Protein AF-A0A3D3K1L3-F1 (afdb_monomer_lite)

Foldseek 3Di:
DDDDPDDPPPPPPPDPDDCPVVVVVVVVVVVVVPVVLVPDPDPVVNVVVVVVVVVVVVVVVVVVVPPPDDDPPDDDPLQDDQFDPLLLVLLQVQLLLLLLLLLLLVVLCVVPVPVLSVVVSVVSVVLNVLSVVVCVSNVPDHDDDPRLDDPDPVSSVLSVVLSVQSVPDVLSSLLSQLQSLLVLLLSLVVSLVRGDNVSSNLSSQLVNLSSLLSNLVSQVVNVVVVDDHDHDRDDPVVSVVSNVDDRDDGPDDD

Secondary structure (DSSP, 8-state):
-------TTSSSSS--SSSHHHHHHHHHHHHHHHHHHHT---HHHHHHHHHHHHHHHHHHHHHHSSS--S--------S--PPPHHHHHHHHHHHHHHHHHHHHHHHHHHHH--HHHHHHHHHHHHHHHHHHHHHHHTT-----PSTT--SSHHHHHHHHHHHHHHTT-HHHHHHHHHHHHHHHHHHHHHHHTT---HHHHHHHHHHHHHHHHHHHHHHHHHGGGT-----SSS-HHHHHHHHTSPPP-TT---

Structure (mmCIF, N/CA/C/O backbone):
data_AF-A0A3D3K1L3-F1
#
_entry.id   AF-A0A3D3K1L3-F1
#
loop_
_atom_site.group_PDB
_atom_site.id
_atom_site.type_symbol
_atom_site.label_atom_id
_atom_site.label_alt_id
_atom_site.label_comp_id
_atom_site.label_asym_id
_atom_site.label_entity_id
_atom_site.label_seq_id
_atom_site.pdbx_PDB_ins_code
_atom_site.Cartn_x
_atom_site.Cartn_y
_atom_site.Cartn_z
_atom_site.occupancy
_atom_site.B_iso_or_equiv
_atom_site.auth_seq_id
_atom_site.auth_comp_id
_atom_site.auth_asym_id
_atom_site.auth_atom_id
_atom_site.pdbx_PDB_model_num
ATOM 1 N N . MET A 1 1 ? 49.793 14.546 -58.940 1.00 40.19 1 MET A N 1
ATOM 2 C CA . MET A 1 1 ? 49.867 14.873 -57.498 1.00 40.19 1 MET A CA 1
ATOM 3 C C . MET A 1 1 ? 48.695 15.776 -57.165 1.00 40.19 1 MET A C 1
ATOM 5 O O . MET A 1 1 ? 48.573 16.836 -57.756 1.00 40.19 1 MET A O 1
ATOM 9 N N . ILE A 1 2 ? 47.790 15.282 -56.325 1.00 38.28 2 ILE A N 1
ATOM 10 C CA . ILE A 1 2 ? 46.498 15.884 -55.966 1.00 38.28 2 ILE A CA 1
ATOM 11 C C . ILE A 1 2 ? 46.671 16.698 -54.675 1.00 38.28 2 ILE A C 1
ATOM 13 O O . ILE A 1 2 ? 47.354 16.205 -53.776 1.00 38.28 2 ILE A O 1
ATOM 17 N N . LYS A 1 3 ? 46.017 17.869 -54.576 1.00 38.56 3 LYS A N 1
ATOM 18 C CA . LYS A 1 3 ? 45.136 18.337 -53.468 1.00 38.56 3 LYS A CA 1
ATOM 19 C C . LYS A 1 3 ? 44.945 19.861 -53.585 1.00 38.56 3 LYS A C 1
ATOM 21 O O . LYS A 1 3 ? 45.898 20.606 -53.421 1.00 38.56 3 LYS A O 1
ATOM 26 N N . ASN A 1 4 ? 43.812 20.321 -54.118 1.00 35.28 4 ASN A N 1
ATOM 27 C CA . ASN A 1 4 ? 42.550 20.626 -53.415 1.00 35.28 4 ASN A CA 1
ATOM 28 C C . ASN A 1 4 ? 42.671 21.770 -52.395 1.00 35.28 4 ASN A C 1
ATOM 30 O O . ASN A 1 4 ? 42.695 21.534 -51.190 1.00 35.28 4 ASN A O 1
ATOM 34 N N . GLU A 1 5 ? 42.639 23.005 -52.895 1.00 44.03 5 GLU A N 1
ATOM 35 C CA . GLU A 1 5 ? 41.981 24.109 -52.196 1.00 44.03 5 GLU A CA 1
ATOM 36 C C . GLU A 1 5 ? 40.511 24.123 -52.627 1.00 44.03 5 GLU A C 1
ATOM 38 O O . GLU A 1 5 ? 40.158 24.639 -53.684 1.00 44.03 5 GLU A O 1
ATOM 43 N N . LEU A 1 6 ? 39.648 23.500 -51.825 1.00 36.44 6 LEU A N 1
ATOM 44 C CA . LEU A 1 6 ? 38.202 23.667 -51.930 1.00 36.44 6 LEU A CA 1
ATOM 45 C C . LEU A 1 6 ? 37.639 23.962 -50.535 1.00 36.44 6 LEU A C 1
ATOM 47 O O . LEU A 1 6 ? 37.682 23.122 -49.640 1.00 36.44 6 LEU A O 1
ATOM 51 N N . SER A 1 7 ? 37.158 25.197 -50.389 1.00 37.53 7 SER A N 1
ATOM 52 C CA . SER A 1 7 ? 36.133 25.694 -49.463 1.00 37.53 7 SER A CA 1
ATOM 53 C C . SER A 1 7 ? 36.055 25.077 -48.055 1.00 37.53 7 SER A C 1
ATOM 55 O O . SER A 1 7 ? 35.359 24.090 -47.820 1.00 37.53 7 SER A O 1
ATOM 57 N N . LEU A 1 8 ? 36.604 25.790 -47.069 1.00 35.91 8 LEU A N 1
ATOM 58 C CA . LEU A 1 8 ? 36.320 25.587 -45.639 1.00 35.91 8 LEU A CA 1
ATOM 59 C C . LEU A 1 8 ? 34.916 26.082 -45.205 1.00 35.91 8 LEU A C 1
ATOM 61 O O . LEU A 1 8 ? 34.652 26.219 -44.013 1.00 35.91 8 LEU A O 1
ATOM 65 N N . SER A 1 9 ? 34.008 26.372 -46.144 1.00 39.38 9 SER A N 1
ATOM 66 C CA . SER A 1 9 ? 32.679 26.943 -45.875 1.00 39.38 9 SER A CA 1
ATOM 67 C C . SER A 1 9 ? 31.527 25.929 -45.860 1.00 39.38 9 SER A C 1
ATOM 69 O O . SER A 1 9 ? 30.384 26.334 -45.680 1.00 39.38 9 SER A O 1
ATOM 71 N N . LEU A 1 10 ? 31.789 24.623 -45.995 1.00 38.56 10 LEU A N 1
ATOM 72 C CA . LEU A 1 10 ? 30.736 23.590 -46.011 1.00 38.56 10 LEU A CA 1
ATOM 73 C C . LEU A 1 10 ? 30.724 22.644 -44.799 1.00 38.56 10 LEU A C 1
ATOM 75 O O . LEU A 1 10 ? 29.930 21.711 -44.777 1.00 38.56 10 LEU A O 1
ATOM 79 N N . PHE A 1 11 ? 31.532 22.892 -43.762 1.00 36.53 11 PHE A N 1
ATOM 80 C CA . PHE A 1 11 ? 31.548 22.037 -42.561 1.00 36.53 11 PHE A CA 1
ATOM 81 C C . PHE A 1 11 ? 30.890 22.644 -41.310 1.00 36.53 11 PHE A C 1
ATOM 83 O O . PHE A 1 11 ? 30.848 22.001 -40.267 1.00 36.53 11 PHE A O 1
ATOM 90 N N . PHE A 1 12 ? 30.326 23.852 -41.401 1.00 37.50 12 PHE A N 1
ATOM 91 C CA . PHE A 1 12 ? 29.698 24.538 -40.259 1.00 37.50 12 PHE A CA 1
ATOM 92 C C . PHE A 1 12 ? 28.243 24.953 -40.525 1.00 37.50 12 PHE A C 1
ATOM 94 O O . PHE A 1 12 ? 27.799 26.011 -40.091 1.00 37.50 12 PHE A O 1
ATOM 101 N N . GLY A 1 13 ? 27.493 24.114 -41.244 1.00 38.69 13 GLY A N 1
ATOM 102 C CA . GLY A 1 13 ? 26.082 24.359 -41.562 1.00 38.69 13 GLY A CA 1
ATOM 103 C C . GLY A 1 13 ? 25.058 23.802 -40.564 1.00 38.69 13 GLY A C 1
ATOM 104 O O . GLY A 1 13 ? 23.881 24.110 -40.696 1.00 38.69 13 GLY A O 1
ATOM 105 N N . THR A 1 14 ? 25.456 22.996 -39.574 1.00 39.88 14 THR A N 1
ATOM 106 C CA . THR A 1 14 ? 24.487 22.211 -38.772 1.00 39.88 14 THR A CA 1
ATOM 107 C C . THR A 1 14 ? 24.836 22.085 -37.288 1.00 39.88 14 THR A C 1
ATOM 109 O O . THR A 1 14 ? 24.531 21.084 -36.653 1.00 39.88 14 THR A O 1
ATOM 112 N N . ILE A 1 15 ? 25.444 23.116 -36.696 1.00 38.59 15 ILE A N 1
ATOM 113 C CA . ILE A 1 15 ? 25.491 23.278 -35.231 1.00 38.59 15 ILE A CA 1
ATOM 114 C C . ILE A 1 15 ? 25.262 24.759 -34.907 1.00 38.59 15 ILE A C 1
ATOM 116 O O . ILE A 1 15 ? 26.147 25.470 -34.442 1.00 38.59 15 ILE A O 1
ATOM 120 N N . TYR A 1 16 ? 24.073 25.258 -35.235 1.00 45.78 16 TYR A N 1
ATOM 121 C CA . TYR A 1 16 ? 23.651 26.624 -34.921 1.00 45.78 16 TYR A CA 1
ATOM 122 C C . TYR A 1 16 ? 22.262 26.579 -34.283 1.00 45.78 16 TYR A C 1
ATOM 124 O O . TYR A 1 16 ? 21.263 26.921 -34.902 1.00 45.78 16 TYR A O 1
ATOM 132 N N . SER A 1 17 ? 22.195 26.122 -33.033 1.00 47.47 17 SER A N 1
ATOM 133 C CA . SER A 1 17 ? 21.063 26.463 -32.158 1.00 47.47 17 SER A CA 1
ATOM 134 C C . SER A 1 17 ? 21.401 26.418 -30.668 1.00 47.47 17 SER A C 1
ATOM 136 O O . SER A 1 17 ? 20.874 27.240 -29.932 1.00 47.47 17 SER A O 1
ATOM 138 N N . ASP A 1 18 ? 22.349 25.584 -30.218 1.00 46.91 18 ASP A N 1
ATOM 139 C CA . ASP A 1 18 ? 22.456 25.315 -28.766 1.00 46.91 18 ASP A CA 1
ATOM 140 C C . ASP A 1 18 ? 23.701 25.897 -28.064 1.00 46.91 18 ASP A C 1
ATOM 142 O O . ASP A 1 18 ? 23.795 25.855 -26.840 1.00 46.91 18 ASP A O 1
ATOM 146 N N . TYR A 1 19 ? 24.654 26.496 -28.794 1.00 49.50 19 TYR A N 1
ATOM 147 C CA . TYR A 1 19 ? 25.948 26.925 -28.216 1.00 49.50 19 TYR A CA 1
ATOM 148 C C . TYR A 1 19 ? 26.342 28.390 -28.480 1.00 49.50 19 TYR A C 1
ATOM 150 O O .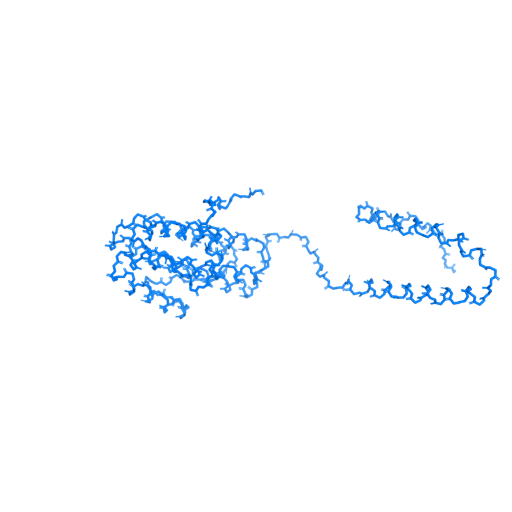 TYR A 1 19 ? 27.447 28.811 -28.123 1.00 49.50 19 TYR A O 1
ATOM 158 N N . GLY A 1 20 ? 25.447 29.204 -29.054 1.00 49.81 20 GLY A N 1
ATOM 159 C CA . GLY A 1 20 ? 25.743 30.596 -29.432 1.00 49.81 20 GLY A CA 1
ATOM 160 C C . GLY A 1 20 ? 26.196 31.492 -28.267 1.00 49.81 20 GLY A C 1
ATOM 161 O O . GLY A 1 20 ? 27.074 32.340 -28.436 1.00 49.81 20 GLY A O 1
ATOM 162 N N . GLY A 1 21 ? 25.671 31.264 -27.057 1.00 53.19 21 GLY A N 1
ATOM 163 C CA . GLY A 1 21 ? 26.038 32.037 -25.862 1.00 53.19 21 GLY A CA 1
ATOM 164 C C . GLY A 1 21 ? 27.454 31.755 -25.344 1.00 53.19 21 GLY A C 1
ATOM 165 O O . GLY A 1 21 ? 28.158 32.6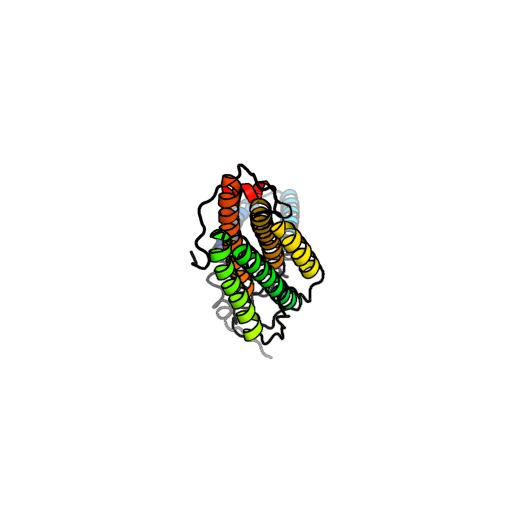76 -24.928 1.00 53.19 21 GLY A O 1
ATOM 166 N N . PHE A 1 22 ? 27.908 30.500 -25.423 1.00 52.84 22 PHE A N 1
ATOM 167 C CA . PHE A 1 22 ? 29.216 30.086 -24.905 1.00 52.84 22 PHE A CA 1
ATOM 168 C C . PHE A 1 22 ? 30.367 30.591 -25.790 1.00 52.84 22 PHE A C 1
ATOM 170 O O . PHE A 1 22 ? 31.364 31.113 -25.287 1.00 52.84 22 PHE A O 1
ATOM 177 N N . TYR A 1 23 ? 30.196 30.535 -27.116 1.00 53.94 23 TYR A N 1
ATOM 178 C CA . TYR A 1 23 ? 31.166 31.090 -28.066 1.00 53.94 23 TYR A CA 1
ATOM 179 C C . TYR A 1 23 ? 31.253 32.615 -27.988 1.00 53.94 23 TYR A C 1
ATOM 181 O O . TYR A 1 23 ? 32.355 33.167 -28.019 1.00 53.94 23 TYR A O 1
ATOM 189 N N . SER A 1 24 ? 30.110 33.291 -27.824 1.00 54.81 24 SER A N 1
ATOM 190 C CA . SER A 1 24 ? 30.077 34.741 -27.626 1.00 54.81 24 SER A CA 1
ATOM 191 C C . SER A 1 24 ? 30.873 35.136 -26.378 1.00 54.81 24 SER A C 1
ATOM 193 O O . SER A 1 24 ? 31.777 35.960 -26.479 1.00 54.81 24 SER A O 1
ATOM 195 N N . PHE A 1 25 ? 30.659 34.455 -25.244 1.00 61.03 25 PHE A N 1
ATOM 196 C CA . PHE A 1 25 ? 31.365 34.704 -23.980 1.00 61.03 25 PHE A CA 1
ATOM 197 C C . PHE A 1 25 ? 32.892 34.522 -24.067 1.00 61.03 25 PHE A C 1
ATOM 199 O O . PHE A 1 25 ? 33.652 35.344 -23.543 1.00 61.03 25 PHE A O 1
ATOM 206 N N . ILE A 1 26 ? 33.362 33.469 -24.745 1.00 59.94 26 ILE A N 1
ATOM 207 C CA . ILE A 1 26 ? 34.800 33.220 -24.935 1.00 59.94 26 ILE A CA 1
ATOM 208 C C . ILE A 1 26 ? 35.432 34.315 -25.809 1.00 59.94 26 ILE A C 1
ATOM 210 O O . ILE A 1 26 ? 36.505 34.830 -25.479 1.00 59.94 26 ILE A O 1
ATOM 214 N N . LEU A 1 27 ? 34.755 34.728 -26.885 1.00 58.62 27 LEU A N 1
ATOM 215 C CA . LEU A 1 27 ? 35.247 35.767 -27.792 1.00 58.62 27 LEU A CA 1
ATOM 216 C C . LEU A 1 27 ? 35.307 37.150 -27.126 1.00 58.62 27 LEU A C 1
ATOM 218 O O . LEU A 1 27 ? 36.271 37.888 -27.360 1.00 58.62 27 LEU A O 1
ATOM 222 N N . THR A 1 28 ? 34.352 37.506 -26.258 1.00 60.34 28 THR A N 1
ATOM 223 C CA . THR A 1 28 ? 34.417 38.769 -25.497 1.00 60.34 28 THR A CA 1
ATOM 224 C C . THR A 1 28 ? 35.581 38.773 -24.513 1.00 60.34 28 THR A C 1
ATOM 226 O O . THR A 1 28 ? 36.284 39.779 -24.411 1.00 60.34 28 THR A O 1
ATOM 229 N N . LYS A 1 29 ? 35.851 37.651 -23.828 1.00 61.56 29 LYS A N 1
ATOM 230 C CA . LYS A 1 29 ? 36.992 37.565 -22.901 1.00 61.56 29 LYS A CA 1
ATOM 231 C C . LYS A 1 29 ? 38.342 37.613 -23.619 1.00 61.56 29 LYS A C 1
ATOM 233 O O . LYS A 1 29 ? 39.248 38.298 -23.149 1.00 61.56 29 LYS A O 1
ATOM 238 N N . LEU A 1 30 ? 38.473 36.979 -24.786 1.00 56.91 30 LEU A N 1
ATOM 239 C CA . LEU A 1 30 ? 39.695 37.049 -25.602 1.00 56.91 30 LEU A CA 1
ATOM 240 C C . LEU A 1 30 ? 39.997 38.474 -26.096 1.00 56.91 30 LEU A C 1
ATOM 242 O O . LEU A 1 30 ? 41.157 38.887 -26.076 1.00 56.91 30 LEU A O 1
ATOM 246 N N . LYS A 1 31 ? 38.974 39.263 -26.458 1.00 65.12 31 LYS A N 1
ATOM 247 C CA . LYS A 1 31 ? 39.153 40.673 -26.858 1.00 65.12 31 LYS A CA 1
ATOM 248 C C . LYS A 1 31 ? 39.710 41.563 -25.737 1.00 65.12 31 LYS A C 1
ATOM 250 O O . LYS A 1 31 ? 40.413 42.523 -26.039 1.00 65.12 31 LYS A O 1
ATOM 255 N N . ILE A 1 32 ? 39.450 41.236 -24.468 1.00 62.94 32 ILE A N 1
ATOM 256 C CA . ILE A 1 32 ? 39.940 41.996 -23.302 1.00 62.94 32 ILE A CA 1
ATOM 257 C C . ILE A 1 32 ? 41.399 41.644 -22.961 1.00 62.94 32 ILE A C 1
ATOM 259 O O . ILE A 1 32 ? 42.147 42.501 -22.495 1.00 62.94 32 ILE A O 1
ATOM 263 N N . LEU A 1 33 ? 41.838 40.406 -23.214 1.00 58.00 33 LEU A N 1
ATOM 264 C CA . LEU A 1 33 ? 43.193 39.957 -22.865 1.00 58.00 33 LEU A CA 1
ATOM 265 C C . LEU A 1 33 ? 44.283 40.433 -23.839 1.00 58.00 33 LEU A C 1
ATOM 267 O O . LEU A 1 33 ? 45.412 40.687 -23.420 1.00 58.00 33 LEU A O 1
ATOM 271 N N . ILE A 1 34 ? 43.967 40.580 -25.128 1.00 61.19 34 ILE A N 1
ATOM 272 C CA . ILE A 1 34 ? 44.952 40.930 -26.170 1.00 61.19 34 ILE A CA 1
ATOM 273 C C . ILE A 1 34 ? 45.653 42.291 -25.924 1.00 61.19 34 ILE A C 1
ATOM 275 O O . ILE A 1 34 ? 46.877 42.351 -26.071 1.00 61.19 34 ILE A O 1
ATOM 279 N N . PRO A 1 35 ? 44.959 43.376 -25.519 1.00 59.78 35 PRO A N 1
ATOM 280 C CA . PRO A 1 35 ? 45.607 44.649 -25.189 1.00 59.78 35 PRO A CA 1
ATOM 281 C C . PRO A 1 35 ? 46.502 44.567 -23.943 1.00 59.78 35 PRO A C 1
ATOM 283 O O . PRO A 1 35 ? 47.570 45.174 -23.916 1.00 59.78 35 PRO A O 1
ATOM 286 N N . ILE A 1 36 ? 46.096 43.788 -22.933 1.00 61.75 36 ILE A N 1
ATOM 287 C CA . ILE A 1 36 ? 46.837 43.616 -21.673 1.00 61.75 36 ILE A CA 1
ATOM 288 C C . ILE A 1 36 ? 48.176 42.918 -21.938 1.00 61.75 36 ILE A C 1
ATOM 290 O O . ILE A 1 36 ? 49.204 43.330 -21.410 1.00 61.75 36 ILE A O 1
ATOM 294 N N . ILE A 1 37 ? 48.185 41.913 -22.818 1.00 59.19 37 ILE A N 1
ATOM 295 C CA . ILE A 1 37 ? 49.401 41.187 -23.210 1.00 59.19 37 ILE A CA 1
ATOM 296 C C . ILE A 1 37 ? 50.349 42.081 -24.023 1.00 59.19 37 ILE A C 1
ATOM 298 O O . ILE A 1 37 ? 51.561 42.025 -23.828 1.00 59.19 37 ILE A O 1
ATOM 302 N N . LYS A 1 38 ? 49.812 42.950 -24.893 1.00 58.94 38 LYS A N 1
ATOM 303 C CA . LYS A 1 38 ? 50.613 43.889 -25.697 1.00 58.94 38 LYS A CA 1
ATOM 304 C C . LYS A 1 38 ? 51.325 44.966 -24.869 1.00 58.94 38 LYS A C 1
ATOM 306 O O . LYS A 1 38 ? 52.317 45.505 -25.347 1.00 58.94 38 LYS A O 1
ATOM 311 N N . ASN A 1 39 ? 50.855 45.265 -23.656 1.00 58.22 39 ASN A N 1
ATOM 312 C CA . ASN A 1 39 ? 51.410 46.326 -22.806 1.00 58.22 39 ASN A CA 1
ATOM 313 C C . ASN A 1 39 ? 52.441 45.825 -21.771 1.00 58.22 39 ASN A C 1
ATOM 315 O O . ASN A 1 39 ? 52.926 46.586 -20.935 1.00 58.22 39 ASN A O 1
ATOM 319 N N . LEU A 1 40 ? 52.797 44.536 -21.809 1.00 59.25 40 LEU A N 1
ATOM 320 C CA . LEU A 1 40 ? 53.791 43.940 -20.917 1.00 59.25 40 LEU A CA 1
ATOM 321 C C . LEU A 1 40 ? 55.190 44.016 -21.545 1.00 59.25 40 LEU A C 1
ATOM 323 O O . LEU A 1 40 ? 55.587 43.158 -22.325 1.00 59.25 40 LEU A O 1
ATOM 327 N N . SER A 1 41 ? 55.967 45.034 -21.168 1.00 58.75 41 SER A N 1
ATOM 328 C CA . SER A 1 41 ? 57.352 45.237 -21.645 1.00 58.75 41 SER A CA 1
ATOM 329 C C . SER A 1 41 ? 58.377 44.273 -21.005 1.00 58.75 41 SER A C 1
ATOM 331 O O . SER A 1 41 ? 59.462 44.030 -21.537 1.00 58.75 41 SER A O 1
ATOM 333 N N . ASN A 1 42 ? 58.043 43.654 -19.866 1.00 67.31 42 ASN A N 1
ATOM 334 C CA . ASN A 1 42 ? 58.966 42.787 -19.133 1.00 67.31 42 ASN A CA 1
ATOM 335 C C . ASN A 1 42 ? 58.872 41.318 -19.596 1.00 67.31 42 ASN A C 1
ATOM 337 O O . ASN A 1 42 ? 57.928 40.601 -19.255 1.00 67.31 42 ASN A O 1
ATOM 341 N N . LYS A 1 43 ? 59.900 40.847 -20.319 1.00 59.66 43 LYS A N 1
ATOM 342 C CA . LYS A 1 43 ? 59.997 39.477 -20.866 1.00 59.66 43 LYS A CA 1
ATOM 343 C C . LYS A 1 43 ? 59.850 38.368 -19.810 1.00 59.66 43 LYS A C 1
ATOM 345 O O . LYS A 1 43 ? 59.306 37.311 -20.130 1.00 59.66 43 LYS A O 1
ATOM 350 N N . ASN A 1 44 ? 60.271 38.599 -18.563 1.00 62.47 44 ASN A N 1
ATOM 351 C CA . ASN A 1 44 ? 60.146 37.612 -17.482 1.00 62.47 44 ASN A CA 1
ATOM 352 C C . ASN A 1 44 ? 58.726 37.575 -16.899 1.00 62.47 44 ASN A C 1
ATOM 354 O O . ASN A 1 44 ? 58.201 36.498 -16.618 1.00 62.47 44 ASN A O 1
ATOM 358 N N . ALA A 1 45 ? 58.067 38.734 -16.796 1.00 60.81 45 ALA A N 1
ATOM 359 C CA . ALA A 1 45 ? 56.657 38.808 -16.417 1.00 60.81 45 ALA A CA 1
ATOM 360 C C . ALA A 1 45 ? 55.761 38.173 -17.493 1.00 60.81 45 ALA A C 1
ATOM 362 O O . ALA A 1 45 ? 54.829 37.446 -17.164 1.00 60.81 45 ALA A O 1
ATOM 363 N N . MET A 1 46 ? 56.096 38.370 -18.773 1.00 62.44 46 MET A N 1
ATOM 364 C CA . MET A 1 46 ? 55.394 37.760 -19.902 1.00 62.44 46 MET A CA 1
ATOM 365 C C . MET A 1 46 ? 55.574 36.236 -19.935 1.00 62.44 46 MET A C 1
ATOM 367 O O . MET A 1 46 ? 54.592 35.525 -20.119 1.00 62.44 46 MET A O 1
ATOM 371 N N . LYS A 1 47 ? 56.783 35.709 -19.678 1.00 60.75 47 LYS A N 1
ATOM 372 C CA . LYS A 1 47 ? 57.003 34.256 -19.537 1.00 60.75 47 LYS A CA 1
ATOM 373 C C . LYS A 1 47 ? 56.209 33.657 -18.374 1.00 60.75 47 LYS A C 1
ATOM 375 O O . LYS A 1 47 ? 55.528 32.659 -18.577 1.00 60.75 47 LYS A O 1
ATOM 380 N N . ASN A 1 48 ? 56.222 34.288 -17.197 1.00 64.06 48 ASN A N 1
ATOM 381 C CA . ASN A 1 48 ? 55.444 33.821 -16.043 1.00 64.06 48 ASN A CA 1
ATOM 382 C C . ASN A 1 48 ? 53.928 33.912 -16.276 1.00 64.06 48 ASN A C 1
ATOM 384 O O . ASN A 1 48 ? 53.188 33.040 -15.824 1.00 64.06 48 ASN A O 1
ATOM 388 N N . LEU A 1 49 ? 53.452 34.933 -16.994 1.00 63.09 49 LEU A N 1
ATOM 389 C CA . LEU A 1 49 ? 52.041 35.067 -17.356 1.00 63.09 49 LEU A CA 1
ATOM 390 C C . LEU A 1 49 ? 51.628 34.015 -18.392 1.00 63.09 49 LEU A C 1
ATOM 392 O O . LEU A 1 49 ? 50.612 33.356 -18.206 1.00 63.09 49 LEU A O 1
ATOM 396 N N . LEU A 1 50 ? 52.439 33.792 -19.430 1.00 61.59 50 LEU A N 1
ATOM 397 C CA . LEU A 1 50 ? 52.214 32.748 -20.434 1.00 61.59 50 LEU A CA 1
ATOM 398 C C . LEU A 1 50 ? 52.259 31.342 -19.815 1.00 61.59 50 LEU A C 1
ATOM 400 O O . LEU A 1 50 ? 51.454 30.488 -20.181 1.00 61.59 50 LEU A O 1
ATOM 404 N N . GLN A 1 51 ? 53.134 31.107 -18.834 1.00 62.62 51 GLN A N 1
ATOM 405 C CA . GLN A 1 51 ? 53.207 29.844 -18.094 1.00 62.62 51 GLN A CA 1
ATOM 406 C C . GLN A 1 51 ? 51.987 29.641 -17.177 1.00 62.62 51 GLN A C 1
ATOM 408 O O . GLN A 1 51 ? 51.416 28.558 -17.131 1.00 62.62 51 GLN A O 1
ATOM 413 N N . LYS A 1 52 ? 51.510 30.693 -16.499 1.00 62.81 52 LYS A N 1
ATOM 414 C CA . LYS A 1 52 ? 50.275 30.625 -15.695 1.00 62.81 52 LYS A CA 1
ATOM 415 C C . LYS A 1 52 ? 49.020 30.467 -16.562 1.00 62.81 52 LYS A C 1
ATOM 417 O O . LYS A 1 52 ? 48.121 29.716 -16.195 1.00 62.81 52 LYS A O 1
ATOM 422 N N . MET A 1 53 ? 48.967 31.120 -17.724 1.00 61.53 53 MET A N 1
ATOM 423 C CA . MET A 1 53 ? 47.864 30.985 -18.681 1.00 61.53 53 MET A CA 1
ATOM 424 C C . MET A 1 53 ? 47.837 29.608 -19.349 1.00 61.53 53 MET A C 1
ATOM 426 O O . MET A 1 53 ? 46.758 29.055 -19.520 1.00 61.53 53 MET A O 1
ATOM 430 N N . SER A 1 54 ? 48.991 29.020 -19.675 1.00 58.97 54 SER A N 1
ATOM 431 C CA . SER A 1 54 ? 49.056 27.653 -20.218 1.00 58.97 54 SER A CA 1
ATOM 432 C C . SER A 1 54 ? 48.605 26.601 -19.201 1.00 58.97 54 SER A C 1
ATOM 434 O O . SER A 1 54 ? 47.891 25.676 -19.579 1.00 58.97 54 SER A O 1
ATOM 436 N N . VAL A 1 55 ? 48.897 26.785 -17.908 1.00 59.03 55 VAL A N 1
ATOM 437 C CA . VAL A 1 55 ? 48.357 25.934 -16.828 1.00 59.03 55 VAL A CA 1
ATOM 438 C C . VAL A 1 55 ? 46.837 26.102 -16.671 1.00 59.03 55 VAL A C 1
ATOM 440 O O . VAL A 1 55 ? 46.122 25.111 -16.562 1.00 59.03 55 VAL A O 1
ATOM 443 N N . LEU A 1 56 ? 46.311 27.330 -16.730 1.00 56.69 56 LEU A N 1
ATOM 444 C CA . LEU A 1 56 ? 44.863 27.600 -16.667 1.00 56.69 56 LEU A CA 1
ATOM 445 C C . LEU A 1 56 ? 44.093 27.048 -17.877 1.00 56.69 56 LEU A C 1
ATOM 447 O O . LEU A 1 56 ? 42.988 26.531 -17.714 1.00 56.69 56 LEU A O 1
ATOM 451 N N . VAL A 1 57 ? 44.679 27.117 -19.076 1.00 60.16 57 VAL A N 1
ATOM 452 C CA . VAL A 1 57 ? 44.125 26.520 -20.302 1.00 60.16 57 VAL A CA 1
ATOM 453 C C . VAL A 1 57 ? 44.147 24.990 -20.218 1.00 60.16 57 VAL A C 1
ATOM 455 O O . VAL A 1 57 ? 43.162 24.351 -20.563 1.00 60.16 57 VAL A O 1
ATOM 458 N N . LEU A 1 58 ? 45.204 24.386 -19.667 1.00 56.69 58 LEU A N 1
ATOM 459 C CA . LEU A 1 58 ? 45.259 22.937 -19.440 1.00 56.69 58 LEU A CA 1
ATOM 460 C C . LEU A 1 58 ? 44.233 22.457 -18.399 1.00 56.69 58 LEU A C 1
ATOM 462 O O . LEU A 1 58 ? 43.596 21.433 -18.621 1.00 56.69 58 LEU A O 1
ATOM 466 N N . ILE A 1 59 ? 44.000 23.206 -17.314 1.00 57.88 59 ILE A N 1
ATOM 467 C CA . ILE A 1 59 ? 42.980 22.875 -16.296 1.00 57.88 59 ILE A CA 1
ATOM 468 C C . ILE A 1 59 ? 41.556 23.021 -16.857 1.00 57.88 59 ILE A C 1
ATOM 470 O O . ILE A 1 59 ? 40.693 22.196 -16.557 1.00 57.88 59 ILE A O 1
ATOM 474 N N . SER A 1 60 ? 41.308 24.024 -17.706 1.00 56.62 60 SER A N 1
ATOM 475 C CA . SER A 1 60 ? 40.012 24.197 -18.385 1.00 56.62 60 SER A CA 1
ATOM 476 C C . SER A 1 60 ? 39.773 23.151 -19.482 1.00 56.62 60 SER A C 1
ATOM 478 O O . SER A 1 60 ? 38.655 22.672 -19.629 1.00 56.62 60 SER A O 1
ATOM 480 N N . ILE A 1 61 ? 40.817 22.694 -20.180 1.00 56.41 61 ILE A N 1
ATOM 481 C CA . ILE A 1 61 ? 40.735 21.555 -21.111 1.00 56.41 61 ILE A CA 1
ATOM 482 C C . ILE A 1 61 ? 40.538 20.226 -20.353 1.00 56.41 61 ILE A C 1
ATOM 484 O O . ILE A 1 61 ? 39.774 19.376 -20.804 1.00 56.41 61 ILE A O 1
ATOM 488 N N . PHE A 1 62 ? 41.135 20.056 -19.167 1.00 50.88 62 PHE A N 1
ATOM 489 C CA . PHE A 1 62 ? 40.944 18.867 -18.321 1.00 50.88 62 PHE A CA 1
ATOM 490 C C . PHE A 1 62 ? 39.544 18.801 -17.678 1.00 50.88 62 PHE A C 1
ATOM 492 O O . PHE A 1 62 ? 38.994 17.717 -17.478 1.00 50.88 62 PHE A O 1
ATOM 499 N N . SER A 1 63 ? 38.916 19.953 -17.420 1.00 48.66 63 SER A N 1
ATOM 500 C CA . SER A 1 63 ? 37.505 20.030 -17.000 1.00 48.66 63 SER A CA 1
ATOM 501 C C . SER A 1 63 ? 36.511 19.893 -18.164 1.00 48.66 63 SER A C 1
ATOM 503 O O . SER A 1 63 ? 35.353 19.563 -17.927 1.00 48.66 63 SER A O 1
ATOM 505 N N . LEU A 1 64 ? 36.968 20.021 -19.416 1.00 51.47 64 LEU A N 1
ATOM 506 C CA . LEU A 1 64 ? 36.200 19.673 -20.621 1.00 51.47 64 LEU A CA 1
ATOM 507 C C . LEU A 1 64 ? 36.338 18.192 -21.030 1.00 51.47 64 LEU A C 1
ATOM 509 O O . LEU A 1 64 ? 35.530 17.706 -21.815 1.00 51.47 64 LEU A O 1
ATOM 513 N N . PHE A 1 65 ? 37.310 17.452 -20.480 1.00 47.66 65 PHE A N 1
ATOM 514 C CA . PHE A 1 65 ? 37.519 16.020 -20.763 1.00 47.66 65 PHE A CA 1
ATOM 515 C C . PHE A 1 65 ? 36.819 15.062 -19.784 1.00 47.66 65 PHE A C 1
ATOM 517 O O . PHE A 1 65 ? 36.779 13.862 -20.035 1.00 47.66 65 PHE A O 1
ATOM 524 N N . ASN A 1 66 ? 36.222 15.574 -18.702 1.00 48.75 66 ASN A N 1
ATOM 525 C CA . ASN A 1 66 ? 35.451 14.773 -17.738 1.00 48.75 66 ASN A CA 1
ATOM 526 C C . ASN A 1 66 ? 33.927 14.857 -17.940 1.00 48.75 66 ASN A C 1
ATOM 528 O O . ASN A 1 66 ? 33.163 14.401 -17.095 1.00 48.75 66 ASN A O 1
ATOM 532 N N . PHE A 1 67 ? 33.469 15.397 -19.073 1.00 53.47 67 PHE A N 1
ATOM 533 C CA . PHE A 1 67 ? 32.051 15.409 -19.435 1.00 53.47 67 PHE A CA 1
ATOM 534 C C . PHE A 1 67 ? 31.814 14.768 -20.807 1.00 53.47 67 PHE A C 1
ATOM 536 O O . PHE A 1 67 ? 31.263 15.371 -21.721 1.00 53.47 67 PHE A O 1
ATOM 543 N N . SER A 1 68 ? 32.252 13.519 -20.972 1.00 43.62 68 SER A N 1
ATOM 544 C CA . SER A 1 68 ? 31.705 12.650 -22.017 1.00 43.62 68 SER A CA 1
ATOM 545 C C . SER A 1 68 ? 31.850 11.178 -21.641 1.00 43.62 68 SER A C 1
ATOM 547 O O . SER A 1 68 ? 32.652 10.431 -22.186 1.00 43.62 68 SER A O 1
ATOM 549 N N . CYS A 1 69 ? 31.053 10.773 -20.659 1.00 42.25 69 CYS A N 1
ATOM 550 C CA . CYS A 1 69 ? 30.288 9.535 -20.767 1.00 42.25 69 CYS A CA 1
ATOM 551 C C . CYS A 1 69 ? 29.013 9.687 -19.926 1.00 42.25 69 CYS A C 1
ATOM 553 O O . CYS A 1 69 ? 28.769 8.970 -18.964 1.00 42.25 69 CYS A O 1
ATOM 555 N N . SER A 1 70 ? 28.218 10.703 -20.263 1.00 37.56 70 SER A N 1
ATOM 556 C CA . SER A 1 70 ? 26.786 10.671 -19.998 1.00 37.56 70 SER A CA 1
ATOM 557 C C . SER A 1 70 ? 26.147 10.294 -21.319 1.00 37.56 70 SER A C 1
ATOM 559 O O . SER A 1 70 ? 26.213 11.056 -22.282 1.00 37.56 70 SER A O 1
ATOM 561 N N . GLN A 1 71 ? 25.664 9.055 -21.347 1.00 48.84 71 GLN A N 1
ATOM 562 C CA . GLN A 1 71 ? 24.450 8.635 -22.029 1.00 48.84 71 GLN A CA 1
ATOM 563 C C . GLN A 1 71 ? 24.160 9.405 -23.315 1.00 48.84 71 GLN A C 1
ATOM 565 O O . GLN A 1 71 ? 23.577 10.492 -23.302 1.00 48.84 71 GLN A O 1
ATOM 570 N N . VAL A 1 72 ? 24.517 8.783 -24.441 1.00 37.81 72 VAL A N 1
ATOM 571 C CA . VAL A 1 72 ? 23.873 9.052 -25.725 1.00 37.81 72 VAL A CA 1
ATOM 572 C C . VAL A 1 72 ? 22.367 9.078 -25.467 1.00 37.81 72 VAL A C 1
ATOM 574 O O . VAL A 1 72 ? 21.743 8.033 -25.294 1.00 37.81 72 VAL A O 1
ATOM 577 N N . ARG A 1 73 ? 21.793 10.283 -25.396 1.00 47.62 73 ARG A N 1
ATOM 578 C CA . ARG A 1 73 ? 20.349 10.490 -25.394 1.00 47.62 73 ARG A CA 1
ATOM 579 C C . ARG A 1 73 ? 19.846 9.925 -26.711 1.00 47.62 73 ARG A C 1
ATOM 581 O O . ARG A 1 73 ? 19.942 10.576 -27.750 1.00 47.62 73 ARG A O 1
ATOM 588 N N . LYS A 1 74 ? 19.340 8.696 -26.672 1.00 38.72 74 LYS A N 1
ATOM 589 C CA . LYS A 1 74 ? 18.449 8.212 -27.714 1.00 38.72 74 LYS A CA 1
ATOM 590 C C . LYS A 1 74 ? 17.129 8.940 -27.538 1.00 38.72 74 LYS A C 1
ATOM 592 O O . LYS A 1 74 ? 16.463 8.815 -26.516 1.00 38.72 74 LYS A O 1
ATOM 597 N N . THR A 1 75 ? 16.795 9.719 -28.553 1.00 33.22 75 THR A N 1
ATOM 598 C CA . THR A 1 75 ? 15.436 10.149 -28.828 1.00 33.22 75 THR A CA 1
ATOM 599 C C . THR A 1 75 ? 14.494 8.942 -28.823 1.00 33.22 75 THR A C 1
ATOM 601 O O . THR A 1 75 ? 14.826 7.848 -29.281 1.00 33.22 75 THR A O 1
ATOM 604 N N . THR A 1 76 ? 13.335 9.185 -28.227 1.00 42.53 76 THR A N 1
ATOM 605 C CA . THR A 1 76 ? 12.188 8.310 -27.990 1.00 42.53 76 THR A CA 1
ATOM 606 C C . THR A 1 76 ? 11.831 7.395 -29.160 1.00 42.53 76 THR A C 1
ATOM 608 O O . THR A 1 76 ? 11.455 7.862 -30.232 1.00 42.53 76 THR A O 1
ATOM 611 N N . ASN A 1 77 ? 11.839 6.091 -28.888 1.00 34.84 77 ASN A N 1
ATOM 612 C CA . ASN A 1 77 ? 10.931 5.122 -29.495 1.00 34.84 77 ASN A CA 1
ATOM 613 C C . ASN A 1 77 ? 10.132 4.532 -28.326 1.00 34.84 77 ASN A C 1
ATOM 615 O O . ASN A 1 77 ? 10.622 3.643 -27.634 1.00 34.84 77 ASN A O 1
ATOM 619 N N . LEU A 1 78 ? 8.957 5.106 -28.049 1.00 47.34 78 LEU A N 1
ATOM 620 C CA . LEU A 1 78 ? 8.077 4.700 -26.941 1.00 47.34 78 LEU A CA 1
ATOM 621 C C . LEU A 1 78 ? 7.229 3.457 -27.259 1.00 47.34 78 LEU A C 1
ATOM 623 O O . LEU A 1 78 ? 6.394 3.080 -26.454 1.00 47.34 78 LEU A O 1
ATOM 627 N N . ASP A 1 79 ? 7.492 2.789 -28.380 1.00 47.44 79 ASP A N 1
ATOM 628 C CA . ASP A 1 79 ? 6.943 1.475 -28.706 1.00 47.44 79 ASP A CA 1
ATOM 629 C C . ASP A 1 79 ? 8.109 0.557 -29.096 1.00 47.44 79 ASP A C 1
ATOM 631 O O . ASP A 1 79 ? 8.614 0.601 -30.220 1.00 47.44 79 ASP A O 1
ATOM 635 N N . GLY A 1 80 ? 8.595 -0.251 -28.147 1.00 53.41 80 GLY A N 1
ATOM 636 C CA . GLY A 1 80 ? 9.548 -1.332 -28.442 1.00 53.41 80 GLY A CA 1
ATOM 637 C C . GLY A 1 80 ? 10.796 -1.430 -27.564 1.00 53.41 80 GLY A C 1
ATOM 638 O O . GLY A 1 80 ? 11.669 -2.253 -27.856 1.00 53.41 80 GLY A O 1
ATOM 639 N N . GLN A 1 81 ? 10.920 -0.646 -26.490 1.00 65.38 81 GLN A N 1
ATOM 640 C CA . GLN A 1 81 ? 11.991 -0.872 -25.519 1.00 65.38 81 GLN A CA 1
ATOM 641 C C . GLN A 1 81 ? 11.644 -2.104 -24.671 1.00 65.38 81 GLN A C 1
ATOM 643 O O . GLN A 1 81 ? 10.650 -2.117 -23.952 1.00 65.38 81 GLN A O 1
ATOM 648 N N . LYS A 1 82 ? 12.446 -3.171 -24.776 1.00 81.31 82 LYS A N 1
ATOM 649 C CA . LYS A 1 82 ? 12.332 -4.308 -23.852 1.00 81.31 82 LYS A CA 1
ATOM 650 C C . LYS A 1 82 ? 12.611 -3.809 -22.438 1.00 81.31 82 LYS A C 1
ATOM 652 O O . LYS A 1 82 ? 13.646 -3.179 -22.224 1.00 81.31 82 LYS A O 1
ATOM 657 N N . LEU A 1 83 ? 11.722 -4.133 -21.505 1.00 90.25 83 LEU A N 1
ATOM 658 C CA . LEU A 1 83 ? 11.940 -3.858 -20.092 1.00 90.25 83 LEU A CA 1
ATOM 659 C C . LEU A 1 83 ? 13.171 -4.604 -19.572 1.00 90.25 83 LEU A C 1
ATOM 661 O O . LEU A 1 83 ? 13.480 -5.733 -19.972 1.00 90.25 83 LEU A O 1
ATOM 665 N N . THR A 1 84 ? 13.882 -3.948 -18.669 1.00 92.06 84 THR A N 1
ATOM 666 C CA . THR A 1 84 ? 14.954 -4.542 -17.878 1.00 92.06 84 THR A CA 1
ATOM 667 C C . THR A 1 84 ? 14.388 -5.584 -16.912 1.00 92.06 84 THR A C 1
ATOM 669 O O . THR A 1 84 ? 13.204 -5.588 -16.579 1.00 92.06 84 THR A O 1
ATOM 672 N N . LYS A 1 85 ? 15.244 -6.480 -16.403 1.00 92.38 85 LYS A N 1
ATOM 673 C CA . LYS A 1 85 ? 14.819 -7.452 -15.381 1.00 92.38 85 LYS A CA 1
ATOM 674 C C . LYS A 1 85 ? 14.278 -6.766 -14.122 1.00 92.38 85 LYS A C 1
ATOM 676 O O . LYS A 1 85 ? 13.328 -7.268 -13.539 1.00 92.38 85 LYS A O 1
ATOM 681 N N . SER A 1 86 ? 14.859 -5.633 -13.725 1.00 90.88 86 SER A N 1
ATOM 682 C CA . SER A 1 86 ? 14.397 -4.854 -12.574 1.00 90.88 86 SER A CA 1
ATOM 683 C C . SER A 1 86 ? 13.011 -4.258 -12.798 1.00 90.88 86 SER A C 1
ATOM 685 O O . SER A 1 86 ? 12.196 -4.315 -11.888 1.00 90.88 86 SER A O 1
ATOM 687 N N . GLU A 1 87 ? 12.713 -3.753 -13.996 1.00 95.25 87 GLU A N 1
ATOM 688 C CA . GLU A 1 87 ? 11.377 -3.248 -14.347 1.00 95.25 87 GLU A CA 1
ATOM 689 C C . GLU A 1 87 ? 10.329 -4.360 -14.383 1.00 95.25 87 GLU A C 1
ATOM 691 O O . GLU A 1 87 ? 9.231 -4.184 -13.866 1.00 95.25 87 GLU A O 1
ATOM 696 N N . ILE A 1 88 ? 10.682 -5.530 -14.925 1.00 96.25 88 ILE A N 1
ATOM 697 C CA . ILE A 1 88 ? 9.802 -6.706 -14.903 1.00 96.25 88 ILE A CA 1
ATOM 698 C C . ILE A 1 88 ? 9.495 -7.106 -13.456 1.00 96.25 88 ILE A C 1
ATOM 700 O O . ILE A 1 88 ? 8.335 -7.290 -13.098 1.00 96.25 88 ILE A O 1
ATOM 704 N N . SER A 1 89 ? 10.521 -7.207 -12.606 1.00 96.56 89 SER A N 1
ATOM 705 C CA . SER A 1 89 ? 10.341 -7.524 -11.187 1.00 96.56 89 SER A CA 1
ATOM 706 C C . SER A 1 89 ? 9.540 -6.455 -10.439 1.00 96.56 89 SER A C 1
ATOM 708 O O . SER A 1 89 ? 8.752 -6.813 -9.574 1.00 96.56 89 SER A O 1
ATOM 710 N N . ALA A 1 90 ? 9.705 -5.173 -10.776 1.00 97.56 90 ALA A N 1
ATOM 711 C CA . ALA A 1 90 ? 8.939 -4.078 -10.185 1.00 97.56 90 ALA A CA 1
ATOM 712 C C . ALA A 1 90 ? 7.444 -4.167 -10.526 1.00 97.56 90 ALA A C 1
ATOM 714 O O . ALA A 1 90 ? 6.604 -4.036 -9.640 1.00 97.56 90 ALA A O 1
ATOM 715 N N . LEU A 1 91 ? 7.106 -4.436 -11.792 1.00 98.31 91 LEU A N 1
ATOM 716 C CA . LEU A 1 91 ? 5.715 -4.613 -12.225 1.00 98.31 91 LEU A CA 1
ATOM 717 C C . LEU A 1 91 ? 5.069 -5.851 -11.591 1.00 98.31 91 LEU A C 1
ATOM 719 O O . LEU A 1 91 ? 3.929 -5.797 -11.154 1.00 98.31 91 LEU A O 1
ATOM 723 N N . LEU A 1 92 ? 5.794 -6.970 -11.509 1.00 98.38 92 LEU A N 1
ATOM 724 C CA . LEU A 1 92 ? 5.268 -8.183 -10.875 1.00 98.38 92 LEU A CA 1
ATOM 725 C C . LEU A 1 92 ? 5.074 -8.011 -9.363 1.00 98.38 92 LEU A C 1
ATOM 727 O O . LEU A 1 92 ? 4.099 -8.519 -8.820 1.00 98.38 92 LEU A O 1
ATOM 731 N N . TYR A 1 93 ? 5.989 -7.302 -8.693 1.00 98.56 93 TYR A N 1
ATOM 732 C CA . TYR A 1 93 ? 5.868 -7.002 -7.267 1.00 98.56 93 TYR A CA 1
ATOM 733 C C . TYR A 1 93 ? 4.672 -6.091 -6.987 1.00 98.56 93 TYR A C 1
ATOM 735 O O . TYR A 1 93 ? 3.811 -6.472 -6.202 1.00 98.56 93 TYR A O 1
ATOM 743 N N . SER A 1 94 ? 4.584 -4.952 -7.686 1.00 98.50 94 SER A N 1
ATOM 744 C CA . SER A 1 94 ? 3.455 -4.021 -7.536 1.00 98.50 94 SER A CA 1
ATOM 745 C C . SER A 1 94 ? 2.120 -4.699 -7.838 1.00 98.50 94 SER A C 1
ATOM 747 O O . SER A 1 94 ? 1.186 -4.535 -7.073 1.00 98.50 94 SER A O 1
ATOM 749 N N . LEU A 1 95 ? 2.027 -5.566 -8.856 1.00 98.75 95 LEU A N 1
ATOM 750 C CA . LEU A 1 95 ? 0.793 -6.323 -9.107 1.00 98.75 95 LEU A CA 1
ATOM 751 C C . LEU A 1 95 ? 0.331 -7.132 -7.879 1.00 98.75 95 LEU A C 1
ATOM 753 O O . LEU A 1 95 ? -0.863 -7.177 -7.582 1.00 98.75 95 LEU A O 1
ATOM 757 N N . GLU A 1 96 ? 1.252 -7.812 -7.191 1.00 98.75 96 GLU A N 1
ATOM 758 C CA . GLU A 1 96 ? 0.909 -8.578 -5.989 1.00 98.75 96 GLU A CA 1
ATOM 759 C C . GLU A 1 96 ? 0.614 -7.683 -4.779 1.00 98.75 96 GLU A C 1
ATOM 761 O O . GLU A 1 96 ? -0.221 -8.055 -3.955 1.00 98.75 96 GLU A O 1
ATOM 766 N N . GLU A 1 97 ? 1.257 -6.522 -4.674 1.00 98.81 97 GLU A N 1
ATOM 767 C CA . GLU A 1 97 ? 1.021 -5.548 -3.604 1.00 98.81 97 GLU A CA 1
ATOM 768 C C . GLU A 1 97 ? -0.360 -4.882 -3.734 1.00 98.81 97 GLU A C 1
ATOM 770 O O . GLU A 1 97 ? -1.148 -4.917 -2.789 1.00 98.81 97 GLU A O 1
ATOM 775 N N . GLU A 1 98 ? -0.736 -4.435 -4.934 1.00 98.75 98 GLU A N 1
ATOM 776 C CA . GLU A 1 98 ? -2.071 -3.885 -5.227 1.00 98.75 98 GLU A CA 1
ATOM 777 C C . GLU A 1 98 ? -3.171 -4.946 -5.025 1.00 98.75 98 GLU A C 1
ATOM 779 O O . GLU A 1 98 ? -4.245 -4.685 -4.476 1.00 98.75 98 GLU A O 1
ATOM 784 N N . LYS A 1 99 ? -2.889 -6.208 -5.388 1.00 98.75 99 LYS A N 1
ATOM 785 C CA . LYS A 1 99 ? -3.768 -7.347 -5.071 1.00 98.75 99 LYS A CA 1
ATOM 786 C C . LYS A 1 99 ? -3.947 -7.524 -3.560 1.00 98.75 99 LYS A C 1
ATOM 788 O O . LYS A 1 99 ? -5.057 -7.826 -3.116 1.00 98.75 99 LYS A O 1
ATOM 793 N N . LEU A 1 100 ? -2.880 -7.368 -2.774 1.00 98.81 100 LEU A N 1
ATOM 794 C CA . LEU A 1 100 ? -2.934 -7.442 -1.313 1.00 98.81 100 LEU A CA 1
ATOM 795 C C . LEU A 1 100 ? -3.831 -6.349 -0.740 1.00 98.81 100 LEU A C 1
ATOM 797 O O . LEU A 1 100 ? -4.695 -6.662 0.084 1.00 98.81 100 LEU A O 1
ATOM 801 N N . ALA A 1 101 ? -3.676 -5.112 -1.212 1.00 98.88 101 ALA A N 1
ATOM 802 C CA . ALA A 1 101 ? -4.528 -3.995 -0.826 1.00 98.88 101 ALA A CA 1
ATOM 803 C C . ALA A 1 101 ? -6.002 -4.295 -1.141 1.00 98.88 101 ALA A C 1
ATOM 805 O O . ALA A 1 101 ? -6.841 -4.316 -0.233 1.00 98.88 101 ALA A O 1
ATOM 806 N N . PHE A 1 102 ? -6.298 -4.669 -2.392 1.00 98.81 102 PHE A N 1
ATOM 807 C CA . PHE A 1 102 ? -7.642 -5.037 -2.839 1.00 98.81 102 PHE A CA 1
ATOM 808 C C . PHE A 1 102 ? -8.281 -6.112 -1.953 1.00 98.81 102 PHE A C 1
ATOM 810 O O . PHE A 1 102 ? -9.386 -5.926 -1.439 1.00 98.81 102 PHE A O 1
ATOM 817 N N . GLU A 1 103 ? -7.599 -7.243 -1.753 1.00 98.81 103 GLU A N 1
ATOM 818 C CA . GLU A 1 103 ? -8.172 -8.379 -1.031 1.00 98.81 103 GLU A CA 1
ATOM 819 C C . GLU A 1 103 ? -8.379 -8.086 0.455 1.00 98.81 103 GLU A C 1
ATOM 821 O O . GLU A 1 103 ? -9.384 -8.519 1.028 1.00 98.81 103 GLU A O 1
ATOM 826 N N . VAL A 1 104 ? -7.459 -7.352 1.089 1.00 98.88 104 VAL A N 1
ATOM 827 C CA . VAL A 1 104 ? -7.627 -6.949 2.488 1.00 98.88 104 VAL A CA 1
ATOM 828 C C . VAL A 1 104 ? -8.799 -5.980 2.616 1.00 98.88 104 VAL A C 1
ATOM 830 O O . VAL A 1 104 ? -9.636 -6.171 3.498 1.00 98.88 104 VAL A O 1
ATOM 833 N N . TYR A 1 105 ? -8.921 -4.986 1.736 1.00 98.81 105 TYR A N 1
ATOM 834 C CA . TYR A 1 105 ? -10.034 -4.033 1.783 1.00 98.81 105 TYR A CA 1
ATOM 835 C C . TYR A 1 105 ? -11.374 -4.691 1.493 1.00 98.81 105 TYR A C 1
ATOM 837 O O . TYR A 1 105 ? -12.351 -4.404 2.181 1.00 98.81 105 TYR A O 1
ATOM 845 N N . ASP A 1 106 ? -11.426 -5.622 0.546 1.00 98.69 106 ASP A N 1
ATOM 846 C CA . ASP A 1 106 ? -12.620 -6.415 0.275 1.00 98.69 106 ASP A CA 1
ATOM 847 C C . ASP A 1 106 ? -13.090 -7.177 1.525 1.00 98.69 106 ASP A C 1
ATOM 849 O O . ASP A 1 106 ? -14.247 -7.055 1.932 1.00 98.69 106 ASP A O 1
ATOM 853 N N . LEU A 1 107 ? -12.169 -7.870 2.207 1.00 98.56 107 LEU A N 1
ATOM 854 C CA . LEU A 1 107 ? -12.464 -8.584 3.453 1.00 98.56 107 LEU A CA 1
ATOM 855 C C . LEU A 1 107 ? -12.891 -7.647 4.590 1.00 98.56 107 LEU A C 1
ATOM 857 O O . LEU A 1 107 ? -13.828 -7.955 5.330 1.00 98.56 107 LEU A O 1
ATOM 861 N N . MET A 1 108 ? -12.216 -6.506 4.756 1.00 98.75 108 MET A N 1
ATOM 862 C CA . MET A 1 108 ? -12.569 -5.543 5.803 1.00 98.75 108 MET A CA 1
ATOM 863 C C . MET A 1 108 ? -13.917 -4.872 5.527 1.00 98.75 108 MET A C 1
ATOM 865 O O . MET A 1 108 ? -14.674 -4.622 6.467 1.00 98.75 108 MET A O 1
ATOM 869 N N . TYR A 1 109 ? -14.255 -4.622 4.260 1.00 98.62 109 TYR A N 1
ATOM 870 C CA . TYR A 1 109 ? -15.565 -4.107 3.882 1.00 98.62 109 TYR A CA 1
ATOM 871 C C . TYR A 1 109 ? -16.673 -5.123 4.155 1.00 98.62 109 TYR A C 1
ATOM 873 O O . TYR A 1 109 ? -17.679 -4.764 4.760 1.00 98.62 109 TYR A O 1
ATOM 881 N N . GLU A 1 110 ? -16.479 -6.386 3.767 1.00 98.50 110 GLU A N 1
ATOM 882 C CA . GLU A 1 110 ? -17.441 -7.463 4.035 1.00 98.50 110 GLU A CA 1
ATOM 883 C C . GLU A 1 110 ? -17.722 -7.606 5.537 1.00 98.50 110 GLU A C 1
ATOM 885 O O . GLU A 1 110 ? -18.869 -7.778 5.950 1.00 98.50 110 GLU A O 1
ATOM 890 N N . LYS A 1 111 ? -16.680 -7.486 6.366 1.00 98.50 111 LYS A N 1
ATOM 891 C CA . LYS A 1 111 ? -16.791 -7.660 7.815 1.00 98.50 111 LYS A CA 1
ATOM 892 C C . LYS A 1 111 ? -17.401 -6.459 8.538 1.00 98.50 111 LYS A C 1
ATOM 894 O O . LYS A 1 111 ? -18.221 -6.649 9.435 1.00 98.50 111 LYS A O 1
ATOM 899 N N . TRP A 1 112 ? -16.953 -5.247 8.215 1.00 98.38 112 TRP A N 1
ATOM 900 C CA . TRP A 1 112 ? -17.248 -4.048 9.009 1.00 98.38 112 TRP A CA 1
ATOM 901 C C . TRP A 1 112 ? -18.206 -3.071 8.319 1.00 98.38 112 TRP A C 1
ATOM 903 O O . TRP A 1 112 ? -18.789 -2.220 8.982 1.00 98.38 112 TRP A O 1
ATOM 913 N N . GLY A 1 113 ? -18.381 -3.161 6.997 1.00 97.62 113 GLY A N 1
ATOM 914 C CA . GLY A 1 113 ? -19.207 -2.229 6.221 1.00 97.62 113 GLY A CA 1
ATOM 915 C C . GLY A 1 113 ? -18.651 -0.800 6.147 1.00 97.62 113 GLY A C 1
ATOM 916 O O . GLY A 1 113 ? -19.341 0.111 5.686 1.00 97.62 113 GLY A O 1
ATOM 917 N N . THR A 1 114 ? -17.413 -0.575 6.597 1.00 95.56 114 THR A N 1
ATOM 918 C CA . THR A 1 114 ? -16.782 0.746 6.642 1.00 95.56 114 THR A CA 1
ATOM 919 C C . THR A 1 114 ? -16.589 1.298 5.226 1.00 95.56 114 THR A C 1
ATOM 921 O O . THR A 1 114 ? -15.911 0.701 4.389 1.00 95.56 114 THR A O 1
ATOM 924 N N . ILE A 1 115 ? -17.174 2.468 4.955 1.00 94.69 115 ILE A N 1
ATOM 925 C CA . ILE A 1 115 ? -17.273 3.067 3.609 1.00 94.69 115 ILE A CA 1
ATOM 926 C C . ILE A 1 115 ? -15.902 3.252 2.942 1.00 94.69 115 ILE A C 1
ATOM 928 O O . ILE A 1 115 ? -15.787 3.083 1.730 1.00 94.69 115 ILE A O 1
ATOM 932 N N . GLN A 1 116 ? -14.861 3.563 3.721 1.00 95.31 116 GLN A N 1
ATOM 933 C CA . GLN A 1 116 ? -13.488 3.699 3.234 1.00 95.31 116 GLN A CA 1
ATOM 934 C C . GLN A 1 116 ? -13.048 2.451 2.463 1.00 95.31 116 GLN A C 1
ATOM 936 O O . GLN A 1 116 ? -12.648 2.581 1.313 1.00 95.31 116 GLN A O 1
ATOM 941 N N . PHE A 1 117 ? -13.210 1.252 3.032 1.00 98.50 117 PHE A N 1
ATOM 942 C CA . PHE A 1 117 ? -12.842 0.009 2.348 1.00 98.50 117 PHE A CA 1
ATOM 943 C C . PHE A 1 117 ? -13.681 -0.238 1.096 1.00 98.50 117 PHE A C 1
ATOM 945 O O . PHE A 1 117 ? -13.149 -0.660 0.074 1.00 98.50 117 PHE A O 1
ATOM 952 N N . GLY A 1 118 ? -14.981 0.068 1.150 1.00 96.19 118 GLY A N 1
ATOM 953 C CA . GLY A 1 118 ? -15.885 -0.121 0.014 1.00 96.19 118 GLY A CA 1
ATOM 954 C C . GLY A 1 118 ? -15.522 0.742 -1.195 1.00 96.19 118 GLY A C 1
ATOM 955 O O . GLY A 1 118 ? -15.644 0.281 -2.331 1.00 96.19 118 GLY A O 1
ATOM 956 N N . ASN A 1 119 ? -15.055 1.968 -0.955 1.00 95.06 119 ASN A N 1
ATOM 957 C CA . ASN A 1 119 ? -14.626 2.889 -2.005 1.00 95.06 119 ASN A CA 1
ATOM 958 C C . ASN A 1 119 ? -13.191 2.607 -2.465 1.00 95.06 119 ASN A C 1
ATOM 960 O O . ASN A 1 119 ? -12.935 2.578 -3.663 1.00 95.06 119 ASN A O 1
ATOM 964 N N . ILE A 1 120 ? -12.265 2.399 -1.527 1.00 98.19 120 ILE A N 1
ATOM 965 C CA . ILE A 1 120 ? -10.835 2.270 -1.831 1.00 98.19 120 ILE A CA 1
ATOM 966 C C . ILE A 1 120 ? -10.545 0.949 -2.547 1.00 98.19 120 ILE A C 1
ATOM 968 O O . ILE A 1 120 ? -9.830 0.971 -3.537 1.00 98.19 120 ILE A O 1
ATOM 972 N N . ARG A 1 121 ? -11.215 -0.167 -2.208 1.00 97.31 121 ARG A N 1
ATOM 973 C CA . ARG A 1 121 ? -11.046 -1.428 -2.963 1.00 97.31 121 ARG A CA 1
ATOM 974 C C . ARG A 1 121 ? -11.350 -1.290 -4.464 1.00 97.31 121 ARG A C 1
ATOM 976 O O . ARG A 1 121 ? -10.773 -2.004 -5.267 1.00 97.31 121 ARG A O 1
ATOM 983 N N . GLN A 1 122 ? -12.243 -0.375 -4.859 1.00 95.81 122 GLN A N 1
ATOM 984 C CA . GLN A 1 122 ? -12.510 -0.109 -6.281 1.00 95.81 122 GLN A CA 1
ATOM 985 C C . GLN A 1 122 ? -11.339 0.635 -6.940 1.00 95.81 122 GLN A C 1
ATOM 987 O O . GLN A 1 122 ? -11.099 0.465 -8.130 1.00 95.81 122 GLN A O 1
ATOM 992 N N . SER A 1 123 ? -10.607 1.451 -6.175 1.00 96.44 123 SER A N 1
ATOM 993 C CA . SER A 1 123 ? -9.349 2.059 -6.617 1.00 96.44 123 SER A CA 1
ATOM 994 C C . SER A 1 123 ? -8.273 1.006 -6.834 1.00 96.44 123 SER A C 1
ATOM 996 O O . SER A 1 123 ? -7.660 1.007 -7.895 1.00 96.44 123 SER A O 1
ATOM 998 N N . GLU A 1 124 ? -8.125 0.065 -5.900 1.00 98.19 124 GLU A N 1
ATOM 999 C CA . GLU A 1 124 ? -7.120 -1.000 -6.028 1.00 98.19 124 GLU A CA 1
ATOM 1000 C C . GLU A 1 124 ? -7.378 -1.901 -7.235 1.00 98.19 124 GLU A C 1
ATOM 1002 O O . GLU A 1 124 ? -6.453 -2.308 -7.930 1.00 98.19 124 GLU A O 1
ATOM 1007 N N . GLU A 1 125 ? -8.644 -2.160 -7.572 1.00 97.38 125 GLU A N 1
ATOM 1008 C CA . GLU A 1 125 ? -8.978 -2.871 -8.810 1.00 97.38 125 GLU A CA 1
ATOM 1009 C C . GLU A 1 125 ? -8.479 -2.114 -10.058 1.00 97.38 125 GLU A C 1
ATOM 1011 O O . GLU A 1 125 ? -7.960 -2.724 -10.997 1.00 97.38 125 GLU A O 1
ATOM 1016 N N . MET A 1 126 ? -8.568 -0.778 -10.060 1.00 96.81 126 MET A N 1
ATOM 1017 C CA . MET A 1 126 ? -8.015 0.050 -11.136 1.00 96.81 126 MET A CA 1
ATOM 1018 C C . MET A 1 126 ? -6.481 0.048 -11.141 1.00 96.81 126 MET A C 1
ATOM 1020 O O . MET A 1 126 ? -5.888 0.072 -12.220 1.00 96.81 126 MET A O 1
ATOM 1024 N N . HIS A 1 127 ? -5.833 0.002 -9.976 1.00 98.19 127 HIS A N 1
ATOM 1025 C CA . HIS A 1 127 ? -4.375 -0.083 -9.879 1.00 98.19 127 HIS A CA 1
ATOM 1026 C C . HIS A 1 127 ? -3.852 -1.410 -10.435 1.00 98.19 127 HIS A C 1
ATOM 1028 O O . HIS A 1 127 ? -2.963 -1.414 -11.289 1.00 98.19 127 HIS A O 1
ATOM 1034 N N . ILE A 1 128 ? -4.476 -2.528 -10.044 1.00 98.50 128 ILE A N 1
ATOM 1035 C CA . ILE A 1 128 ? -4.198 -3.861 -10.596 1.00 98.50 128 ILE A CA 1
ATOM 1036 C C . ILE A 1 128 ? -4.310 -3.824 -12.124 1.00 98.50 128 ILE A C 1
ATOM 1038 O O . ILE A 1 128 ? -3.384 -4.245 -12.821 1.00 98.50 128 ILE A O 1
ATOM 1042 N N . ALA A 1 129 ? -5.404 -3.268 -12.657 1.00 98.06 129 ALA A N 1
ATOM 1043 C CA . ALA A 1 129 ? -5.617 -3.169 -14.099 1.00 98.06 129 ALA A CA 1
ATOM 1044 C C . ALA A 1 129 ? -4.551 -2.308 -14.806 1.00 98.06 129 ALA A C 1
ATOM 1046 O O . ALA A 1 129 ? -4.097 -2.659 -15.901 1.00 98.06 129 ALA A O 1
ATOM 1047 N N . GLU A 1 130 ? -4.116 -1.204 -14.192 1.00 97.56 130 GLU A N 1
ATOM 1048 C CA . GLU A 1 130 ? -3.052 -0.353 -14.734 1.00 97.56 130 GLU A CA 1
ATOM 1049 C C . GLU A 1 130 ? -1.708 -1.095 -14.797 1.00 97.56 130 GLU A C 1
ATOM 1051 O O . GLU A 1 130 ? -1.013 -1.011 -15.810 1.00 97.56 130 GLU A O 1
ATOM 1056 N N . VAL A 1 131 ? -1.356 -1.892 -13.782 1.00 98.19 131 VAL A N 1
ATOM 1057 C CA . VAL A 1 131 ? -0.134 -2.717 -13.810 1.00 98.19 131 VAL A CA 1
ATOM 1058 C C . VAL A 1 131 ? -0.248 -3.849 -14.840 1.00 98.19 131 VAL A C 1
ATOM 1060 O O . VAL A 1 131 ? 0.682 -4.065 -15.627 1.00 98.19 131 VAL A O 1
ATOM 1063 N N . GLN A 1 132 ? -1.394 -4.537 -14.906 1.00 98.25 132 GLN A N 1
ATOM 1064 C CA . GLN A 1 132 ? -1.652 -5.600 -15.888 1.00 98.25 132 GLN A CA 1
ATOM 1065 C C . GLN A 1 132 ? -1.505 -5.109 -17.326 1.00 98.25 132 GLN A C 1
ATOM 1067 O O . GLN A 1 132 ? -0.907 -5.799 -18.149 1.00 98.25 132 GLN A O 1
ATOM 1072 N N . LYS A 1 133 ? -1.959 -3.889 -17.625 1.00 96.94 133 LYS A N 1
ATOM 1073 C CA . LYS A 1 133 ? -1.799 -3.274 -18.947 1.00 96.94 133 LYS A CA 1
ATOM 1074 C C . LYS A 1 133 ? -0.335 -3.215 -19.392 1.00 96.94 133 LYS A C 1
ATOM 1076 O O . LYS A 1 133 ? -0.052 -3.475 -20.564 1.00 96.94 133 LYS A O 1
ATOM 1081 N N . HIS A 1 134 ? 0.604 -2.910 -18.491 1.00 95.81 134 HIS A N 1
ATOM 1082 C CA . HIS A 1 134 ? 2.038 -2.953 -18.815 1.00 95.81 134 HIS A CA 1
ATOM 1083 C C . HIS A 1 134 ? 2.517 -4.382 -19.023 1.00 95.81 134 HIS A C 1
ATOM 1085 O O . HIS A 1 134 ? 3.204 -4.658 -20.007 1.00 95.81 134 HIS A O 1
ATOM 1091 N N . LEU A 1 135 ? 2.139 -5.302 -18.135 1.00 97.12 135 LEU A N 1
ATOM 1092 C CA . LEU A 1 135 ? 2.520 -6.710 -18.251 1.00 97.12 135 LEU A CA 1
ATOM 1093 C C . LEU A 1 135 ? 2.049 -7.308 -19.588 1.00 97.12 135 LEU A C 1
ATOM 1095 O O . LEU A 1 135 ? 2.845 -7.933 -20.290 1.00 97.12 135 LEU A O 1
ATOM 1099 N N . ASP A 1 136 ? 0.816 -7.019 -19.998 1.00 96.50 136 ASP A N 1
ATOM 1100 C CA . ASP A 1 136 ? 0.242 -7.450 -21.272 1.00 96.50 136 ASP A CA 1
ATOM 1101 C C . ASP A 1 136 ? 0.942 -6.788 -22.468 1.00 96.50 136 ASP A C 1
ATOM 1103 O O . ASP A 1 136 ? 1.343 -7.475 -23.413 1.00 96.50 136 ASP A O 1
ATOM 1107 N N . HIS A 1 137 ? 1.154 -5.464 -22.423 1.00 94.25 137 HIS A N 1
ATOM 1108 C CA . HIS A 1 137 ? 1.828 -4.716 -23.491 1.00 94.25 137 HIS A CA 1
ATOM 1109 C C . HIS A 1 137 ? 3.243 -5.253 -23.757 1.00 94.25 137 HIS A C 1
ATOM 1111 O O . HIS A 1 137 ? 3.620 -5.502 -24.906 1.00 94.25 137 HIS A O 1
ATOM 1117 N N . TYR A 1 138 ? 4.016 -5.497 -22.695 1.00 93.62 138 TYR A N 1
ATOM 1118 C CA . TYR A 1 138 ? 5.375 -6.033 -22.787 1.00 93.62 138 TYR A CA 1
ATOM 1119 C C . TYR A 1 138 ? 5.427 -7.566 -22.884 1.00 93.62 138 TYR A C 1
ATOM 1121 O O . TYR A 1 138 ? 6.523 -8.128 -22.978 1.00 93.62 138 TYR A O 1
ATOM 1129 N N . LYS A 1 139 ? 4.270 -8.246 -22.920 1.00 95.31 139 LYS A N 1
ATOM 1130 C CA . LYS A 1 139 ? 4.134 -9.712 -23.004 1.00 95.31 139 LYS A CA 1
ATOM 1131 C C . LYS A 1 139 ? 4.889 -10.442 -21.889 1.00 95.31 139 LYS A C 1
ATOM 1133 O O . LYS A 1 139 ? 5.540 -11.464 -22.124 1.00 95.31 139 LYS A O 1
ATOM 1138 N N . ILE A 1 140 ? 4.830 -9.891 -20.683 1.00 95.31 140 ILE A N 1
ATOM 1139 C CA . ILE A 1 140 ? 5.407 -10.472 -19.476 1.00 95.31 140 ILE A CA 1
ATOM 1140 C C . ILE A 1 140 ? 4.392 -11.466 -18.908 1.00 95.31 140 ILE A C 1
ATOM 1142 O O . ILE A 1 140 ? 3.271 -11.068 -18.602 1.00 95.31 140 ILE A O 1
ATOM 1146 N N . PRO A 1 141 ? 4.749 -12.750 -18.744 1.00 95.44 141 PRO A N 1
ATOM 1147 C CA . PRO A 1 141 ? 3.857 -13.701 -18.103 1.00 95.44 141 PRO A CA 1
ATOM 1148 C C . PRO A 1 141 ? 3.713 -13.362 -16.616 1.00 95.44 141 PRO A C 1
ATOM 1150 O O . PRO A 1 141 ? 4.708 -13.163 -15.918 1.00 95.44 141 PRO A O 1
ATOM 1153 N N . TYR A 1 142 ? 2.478 -13.351 -16.132 1.00 96.38 142 TYR A N 1
ATOM 1154 C CA . TYR A 1 142 ? 2.146 -13.222 -14.718 1.00 96.38 142 TYR A CA 1
ATOM 1155 C C . TYR A 1 142 ? 1.023 -14.195 -14.361 1.00 96.38 142 TYR A C 1
ATOM 1157 O O . TYR A 1 142 ? 0.317 -14.707 -15.232 1.00 96.38 142 TYR A O 1
ATOM 1165 N N . GLN A 1 143 ? 0.871 -14.459 -13.067 1.00 94.25 143 GLN A N 1
ATOM 1166 C CA . GLN A 1 143 ? -0.209 -15.275 -12.536 1.00 94.25 143 GLN A CA 1
ATOM 1167 C C . GLN A 1 143 ? -0.806 -14.565 -11.328 1.00 94.25 143 GLN A C 1
ATOM 1169 O O . GLN A 1 143 ? -0.099 -14.274 -10.366 1.00 94.25 143 GLN A O 1
ATOM 1174 N N . ILE A 1 144 ? -2.116 -14.337 -11.368 1.00 95.06 144 ILE A N 1
ATOM 1175 C CA . ILE A 1 144 ? -2.886 -13.956 -10.187 1.00 95.06 144 ILE A CA 1
ATOM 1176 C C . ILE A 1 144 ? -3.307 -15.254 -9.501 1.00 95.06 144 ILE A C 1
ATOM 1178 O O . ILE A 1 144 ? -4.067 -16.046 -10.061 1.00 95.06 144 ILE A O 1
ATOM 1182 N N . LEU A 1 145 ? -2.737 -15.512 -8.325 1.00 97.62 145 LEU A N 1
ATOM 1183 C CA . LEU A 1 145 ? -3.101 -16.668 -7.510 1.00 97.62 145 LEU A CA 1
ATOM 1184 C C . LEU A 1 145 ? -4.486 -16.480 -6.874 1.00 97.62 145 LEU A C 1
ATOM 1186 O O . LEU A 1 145 ? -5.046 -15.385 -6.871 1.00 97.62 145 LEU A O 1
ATOM 1190 N N . GLU A 1 146 ? -5.030 -17.566 -6.325 1.00 97.75 146 GLU A N 1
ATOM 1191 C CA . GLU A 1 146 ? -6.295 -17.554 -5.584 1.00 97.75 146 GLU A CA 1
ATOM 1192 C C . GLU A 1 146 ? -6.278 -16.586 -4.381 1.00 97.75 146 GLU A C 1
ATOM 1194 O O . GLU A 1 146 ? -5.216 -16.178 -3.895 1.00 97.75 146 GLU A O 1
ATOM 1199 N N . LYS A 1 147 ? -7.472 -16.237 -3.876 1.00 97.69 147 LYS A N 1
ATOM 1200 C CA . LYS A 1 147 ? -7.633 -15.279 -2.771 1.00 97.69 147 LYS A CA 1
ATOM 1201 C C . LYS A 1 147 ? -6.785 -15.676 -1.560 1.00 97.69 147 LYS A C 1
ATOM 1203 O O . LYS A 1 147 ? -6.824 -16.816 -1.098 1.00 97.69 147 LYS A O 1
ATOM 1208 N N . GLY A 1 148 ? -6.016 -14.722 -1.042 1.00 98.12 148 GLY A N 1
ATOM 1209 C CA . GLY A 1 148 ? -5.101 -14.901 0.082 1.00 98.12 148 GLY A CA 1
ATOM 1210 C C . GLY A 1 148 ? -3.792 -15.627 -0.232 1.00 98.12 148 GLY A C 1
ATOM 1211 O O . GLY A 1 148 ? -3.058 -15.957 0.706 1.00 98.12 148 GLY A O 1
ATOM 1212 N N . LYS A 1 149 ? -3.482 -15.883 -1.511 1.00 98.62 149 LYS A N 1
ATOM 1213 C CA . LYS A 1 149 ? -2.205 -16.457 -1.958 1.00 98.62 149 LYS A CA 1
ATOM 1214 C C . LYS A 1 149 ? -1.372 -15.455 -2.752 1.00 98.62 149 LYS A C 1
ATOM 1216 O O . LYS A 1 149 ? -1.908 -14.722 -3.587 1.00 98.62 149 LYS A O 1
ATOM 1221 N N . TYR A 1 150 ? -0.065 -15.482 -2.496 1.00 98.25 150 TYR A N 1
ATOM 1222 C CA . TYR A 1 150 ? 0.952 -14.598 -3.077 1.00 98.25 150 TYR A CA 1
ATOM 1223 C C . TYR A 1 150 ? 2.205 -15.414 -3.419 1.00 98.25 150 TYR A C 1
ATOM 1225 O O . TYR A 1 150 ? 2.558 -16.334 -2.674 1.00 98.25 150 TYR A O 1
ATOM 1233 N N . GLN A 1 151 ? 2.863 -15.123 -4.547 1.00 97.62 151 GLN A N 1
ATOM 1234 C CA . GLN A 1 151 ? 4.139 -15.769 -4.882 1.00 97.62 151 GLN A CA 1
ATOM 1235 C C . GLN A 1 151 ? 5.268 -15.145 -4.064 1.00 97.62 151 GLN A C 1
ATOM 1237 O O . GLN A 1 151 ? 6.218 -15.834 -3.685 1.00 97.62 151 GLN A O 1
ATOM 1242 N N . ASN A 1 152 ? 5.165 -13.847 -3.767 1.00 98.12 152 ASN A N 1
ATOM 1243 C CA . ASN A 1 152 ? 6.102 -13.169 -2.892 1.00 98.12 152 ASN A CA 1
ATOM 1244 C C . ASN A 1 152 ? 5.842 -13.557 -1.423 1.00 98.12 152 ASN A C 1
ATOM 1246 O O . ASN A 1 152 ? 4.774 -13.302 -0.865 1.00 98.12 152 ASN A O 1
ATOM 1250 N N . ALA A 1 153 ? 6.842 -14.164 -0.779 1.00 98.31 153 ALA A N 1
ATOM 1251 C CA . ALA A 1 153 ? 6.730 -14.634 0.601 1.00 98.31 153 ALA A CA 1
ATOM 1252 C C . ALA A 1 153 ? 6.564 -13.497 1.628 1.00 98.31 153 ALA A C 1
ATOM 1254 O O . ALA A 1 153 ? 5.893 -13.692 2.642 1.00 98.31 153 ALA A O 1
ATOM 1255 N N . GLU A 1 154 ? 7.142 -12.320 1.370 1.00 97.88 154 GLU A N 1
ATOM 1256 C CA . GLU A 1 154 ? 7.002 -11.141 2.233 1.00 97.88 154 GLU A CA 1
ATOM 1257 C C . GLU A 1 154 ? 5.569 -10.600 2.159 1.00 97.88 154 GLU A C 1
ATOM 1259 O O . GLU A 1 154 ? 4.945 -10.400 3.202 1.00 97.88 154 GLU A O 1
ATOM 1264 N N . LEU A 1 155 ? 4.995 -10.492 0.953 1.00 98.56 155 LEU A N 1
ATOM 1265 C CA . LEU A 1 155 ? 3.589 -10.106 0.765 1.00 98.56 155 LEU A CA 1
ATOM 1266 C C . LEU A 1 155 ? 2.627 -11.152 1.341 1.00 98.56 155 LEU A C 1
ATOM 1268 O O . LEU A 1 155 ? 1.649 -10.800 1.996 1.00 98.56 155 LEU A O 1
ATOM 1272 N N . GLN A 1 156 ? 2.929 -12.447 1.203 1.00 98.81 156 GLN A N 1
ATOM 1273 C CA . GLN A 1 156 ? 2.135 -13.505 1.834 1.00 98.81 156 GLN A CA 1
ATOM 1274 C C . GLN A 1 156 ? 2.101 -13.359 3.362 1.00 98.81 156 GLN A C 1
ATOM 1276 O O . GLN A 1 156 ? 1.048 -13.542 3.984 1.00 98.81 156 GLN A O 1
ATOM 1281 N N . GLN A 1 157 ? 3.250 -13.068 3.976 1.00 98.75 157 GLN A N 1
ATOM 1282 C CA . GLN A 1 157 ? 3.346 -12.844 5.413 1.00 98.75 157 GLN A CA 1
ATOM 1283 C C . GLN A 1 157 ? 2.595 -11.575 5.822 1.00 98.75 157 GLN A C 1
ATOM 1285 O O . GLN A 1 157 ? 1.832 -11.616 6.790 1.00 98.75 157 GLN A O 1
ATOM 1290 N N . LEU A 1 158 ? 2.780 -10.483 5.079 1.00 98.75 158 LEU A N 1
ATOM 1291 C CA . LEU A 1 158 ? 2.109 -9.214 5.322 1.00 98.75 158 LEU A CA 1
ATOM 1292 C C . LEU A 1 158 ? 0.585 -9.379 5.253 1.00 98.75 158 LEU A C 1
ATOM 1294 O O . LEU A 1 158 ? -0.103 -9.022 6.206 1.00 98.75 158 LEU A O 1
ATOM 1298 N N . TYR A 1 159 ? 0.059 -10.025 4.210 1.00 98.88 159 TYR A N 1
ATOM 1299 C CA . TYR A 1 159 ? -1.370 -10.317 4.070 1.00 98.88 159 TYR A CA 1
ATOM 1300 C C . TYR A 1 159 ? -1.921 -11.052 5.298 1.00 98.88 159 TYR A C 1
ATOM 1302 O O . TYR A 1 159 ? -2.913 -10.632 5.893 1.00 98.88 159 TYR A O 1
ATOM 1310 N N . ASN A 1 160 ? -1.248 -12.123 5.732 1.00 98.81 160 ASN A N 1
ATOM 1311 C CA . ASN A 1 160 ? -1.686 -12.907 6.888 1.00 98.81 160 ASN A CA 1
ATOM 1312 C C . ASN A 1 160 ? -1.722 -12.065 8.174 1.00 98.81 160 ASN A C 1
ATOM 1314 O O . ASN A 1 160 ? -2.664 -12.174 8.961 1.00 98.81 160 ASN A O 1
ATOM 1318 N N . GLN A 1 161 ? -0.709 -11.219 8.384 1.00 98.81 161 GLN A N 1
ATOM 1319 C CA . GLN A 1 161 ? -0.631 -10.330 9.543 1.00 98.81 161 GLN A CA 1
ATOM 1320 C C . GLN A 1 161 ? -1.745 -9.278 9.525 1.00 98.81 161 GLN A C 1
ATOM 1322 O O . GLN A 1 161 ? -2.422 -9.082 10.536 1.00 98.81 161 GLN A O 1
ATOM 1327 N N . LEU A 1 162 ? -1.968 -8.640 8.377 1.00 98.81 162 LEU A N 1
ATOM 1328 C CA . LEU A 1 162 ? -2.962 -7.584 8.215 1.00 98.81 162 LEU A CA 1
ATOM 1329 C C . LEU A 1 162 ? -4.390 -8.119 8.331 1.00 98.81 162 LEU A C 1
ATOM 1331 O O . LEU A 1 162 ? -5.208 -7.524 9.027 1.00 98.81 162 LEU A O 1
ATOM 1335 N N . VAL A 1 163 ? -4.690 -9.278 7.739 1.00 98.81 163 VAL A N 1
ATOM 1336 C CA . VAL A 1 163 ? -6.002 -9.922 7.900 1.00 98.81 163 VAL A CA 1
ATOM 1337 C C . VAL A 1 163 ? -6.241 -10.305 9.358 1.00 98.81 163 VAL A C 1
ATOM 1339 O O . VAL A 1 163 ? -7.336 -10.077 9.874 1.00 98.81 163 VAL A O 1
ATOM 1342 N N . ALA A 1 164 ? -5.241 -10.859 10.050 1.00 98.81 164 ALA A N 1
ATOM 1343 C CA . ALA A 1 164 ? -5.374 -11.189 11.466 1.00 98.81 164 ALA A CA 1
ATOM 1344 C C . ALA A 1 164 ? -5.641 -9.936 12.317 1.00 98.81 164 ALA A C 1
ATOM 1346 O O . ALA A 1 164 ? -6.563 -9.941 13.132 1.00 98.81 164 ALA A O 1
ATOM 1347 N N . GLN A 1 165 ? -4.891 -8.853 12.090 1.00 98.81 165 GLN A N 1
ATOM 1348 C CA . GLN A 1 165 ? -5.062 -7.589 12.807 1.00 98.81 165 GLN A CA 1
ATOM 1349 C C . GLN A 1 165 ? -6.427 -6.947 12.517 1.00 98.81 165 GLN A C 1
ATOM 1351 O O . GLN A 1 165 ? -7.173 -6.629 13.442 1.00 98.81 165 GLN A O 1
ATOM 1356 N N . GLY A 1 166 ? -6.798 -6.806 11.245 1.00 98.69 166 GLY A N 1
ATOM 1357 C CA . GLY A 1 166 ? -8.040 -6.149 10.834 1.00 98.69 166 GLY A CA 1
ATOM 1358 C C . GLY A 1 166 ? -9.304 -6.894 11.273 1.00 98.69 166 GLY A C 1
ATOM 1359 O O . GLY A 1 166 ? -10.377 -6.305 11.393 1.00 98.69 166 GLY A O 1
ATOM 1360 N N . ASN A 1 167 ? -9.185 -8.185 11.596 1.00 98.56 167 ASN A N 1
ATOM 1361 C CA . ASN A 1 167 ? -10.278 -8.968 12.162 1.00 98.56 167 ASN A CA 1
ATOM 1362 C C . ASN A 1 167 ? -10.567 -8.677 13.645 1.00 98.56 167 ASN A C 1
ATOM 1364 O O . ASN A 1 167 ? -11.620 -9.101 14.125 1.00 98.56 167 ASN A O 1
ATOM 1368 N N . ILE A 1 168 ? -9.683 -7.972 14.361 1.00 98.75 168 ILE A N 1
ATOM 1369 C CA . ILE A 1 168 ? -9.823 -7.706 15.801 1.00 98.75 168 ILE A CA 1
ATOM 1370 C C . ILE A 1 168 ? -10.948 -6.700 16.078 1.00 98.75 168 ILE A C 1
ATOM 1372 O O . ILE A 1 168 ? -11.773 -6.922 16.961 1.00 98.75 168 ILE A O 1
ATOM 1376 N N . SER A 1 169 ? -10.975 -5.579 15.356 1.00 98.69 169 SER A N 1
ATOM 1377 C CA . SER A 1 169 ? -11.986 -4.522 15.500 1.00 98.69 169 SER A CA 1
ATOM 1378 C C . SER A 1 169 ? -11.982 -3.593 14.285 1.00 98.69 169 SER A C 1
ATOM 1380 O O . SER A 1 169 ? -11.000 -3.561 13.546 1.00 98.69 169 SER A O 1
ATOM 1382 N N . GLU A 1 170 ? -13.029 -2.781 14.111 1.00 98.50 170 GLU A N 1
ATOM 1383 C CA . GLU A 1 170 ? -13.071 -1.753 13.057 1.00 98.50 170 GLU A CA 1
ATOM 1384 C C . GLU A 1 170 ? -11.905 -0.750 13.171 1.00 98.50 170 GLU A C 1
ATOM 1386 O O . GLU A 1 170 ? -11.308 -0.375 12.164 1.00 98.50 170 GLU A O 1
ATOM 1391 N N . LEU A 1 171 ? -11.507 -0.373 14.394 1.00 98.62 171 LEU A N 1
ATOM 1392 C CA . LEU A 1 171 ? -10.332 0.475 14.618 1.00 98.62 171 LEU A CA 1
ATOM 1393 C C . LEU A 1 171 ? -9.043 -0.209 14.129 1.00 98.62 171 LEU A C 1
ATOM 1395 O O . LEU A 1 171 ? -8.231 0.418 13.453 1.00 98.62 171 LEU A O 1
ATOM 1399 N N . GLU A 1 172 ? -8.850 -1.492 14.440 1.00 98.81 172 GLU A N 1
ATOM 1400 C CA . GLU A 1 172 ? -7.691 -2.245 13.940 1.00 98.81 172 GLU A CA 1
ATOM 1401 C C . GLU A 1 172 ? -7.731 -2.428 12.418 1.00 98.81 172 GLU A C 1
ATOM 1403 O O . GLU A 1 172 ? -6.687 -2.355 11.774 1.00 98.81 172 GLU A O 1
ATOM 1408 N N . ALA A 1 173 ? -8.916 -2.574 11.820 1.00 98.81 173 ALA A N 1
ATOM 1409 C CA . ALA A 1 173 ? -9.066 -2.585 10.369 1.00 98.81 173 ALA A CA 1
ATOM 1410 C C . ALA A 1 173 ? -8.624 -1.252 9.754 1.00 98.81 173 ALA A C 1
ATOM 1412 O O . ALA A 1 173 ? -7.842 -1.242 8.809 1.00 98.81 173 ALA A O 1
ATOM 1413 N N . LEU A 1 174 ? -9.058 -0.113 10.298 1.00 98.81 174 LEU A N 1
ATOM 1414 C CA . LEU A 1 174 ? -8.632 1.202 9.808 1.00 98.81 174 LEU A CA 1
ATOM 1415 C C . LEU A 1 174 ? -7.113 1.409 9.937 1.00 98.81 174 LEU A C 1
ATOM 1417 O O . LEU A 1 174 ? -6.504 2.015 9.055 1.00 98.81 174 LEU A O 1
ATOM 1421 N N . LYS A 1 175 ? -6.486 0.869 10.994 1.00 98.88 175 LYS A N 1
ATOM 1422 C CA . LYS A 1 175 ? -5.018 0.865 11.133 1.00 98.88 175 LYS A CA 1
ATOM 1423 C C . LYS A 1 175 ? -4.356 0.006 10.064 1.00 98.88 175 LYS A C 1
ATOM 1425 O O . LYS A 1 175 ? -3.330 0.412 9.536 1.00 98.88 175 LYS A O 1
ATOM 1430 N N . VAL A 1 176 ? -4.938 -1.151 9.746 1.00 98.88 176 VAL A N 1
ATOM 1431 C CA . VAL A 1 176 ? -4.503 -2.002 8.629 1.00 98.88 176 VAL A CA 1
ATOM 1432 C C . VAL A 1 176 ? -4.595 -1.244 7.310 1.00 98.88 176 VAL A C 1
ATOM 1434 O O . VAL A 1 176 ? -3.622 -1.250 6.567 1.00 98.88 176 VAL A O 1
ATOM 1437 N N . GLY A 1 177 ? -5.695 -0.522 7.075 1.00 98.81 177 GLY A N 1
ATOM 1438 C CA . GLY A 1 177 ? -5.854 0.391 5.945 1.00 98.81 177 GLY A CA 1
ATOM 1439 C C . GLY A 1 177 ? -4.678 1.348 5.808 1.00 98.81 177 GLY A C 1
ATOM 1440 O O . GLY A 1 177 ? -3.952 1.289 4.825 1.00 98.81 177 GLY A O 1
ATOM 1441 N N . ALA A 1 178 ? -4.422 2.143 6.848 1.00 98.88 178 ALA A N 1
ATOM 1442 C CA . ALA A 1 178 ? -3.294 3.072 6.867 1.00 98.88 178 ALA A CA 1
ATOM 1443 C C . ALA A 1 178 ? -1.921 2.376 6.752 1.00 98.88 178 ALA A C 1
ATOM 1445 O O . ALA A 1 178 ? -1.020 2.928 6.135 1.00 98.88 178 ALA A O 1
ATOM 1446 N N . THR A 1 179 ? -1.737 1.177 7.319 1.00 98.94 179 THR A N 1
ATOM 1447 C CA . THR A 1 179 ? -0.483 0.414 7.183 1.00 98.94 179 THR A CA 1
ATOM 1448 C C . THR A 1 179 ? -0.231 -0.064 5.759 1.00 98.94 179 THR A C 1
ATOM 1450 O O . THR A 1 179 ? 0.928 -0.074 5.358 1.00 98.94 179 THR A O 1
ATOM 1453 N N . ILE A 1 180 ? -1.266 -0.437 5.007 1.00 98.94 180 ILE A N 1
ATOM 1454 C CA . ILE A 1 180 ? -1.106 -0.813 3.597 1.00 98.94 180 ILE A CA 1
ATOM 1455 C C . ILE A 1 180 ? -0.662 0.401 2.778 1.00 98.94 180 ILE A C 1
ATOM 1457 O O . ILE A 1 180 ? 0.345 0.322 2.091 1.00 98.94 180 ILE A O 1
ATOM 1461 N N . GLU A 1 181 ? -1.309 1.553 2.947 1.00 98.88 181 GLU A N 1
ATOM 1462 C CA . GLU A 1 181 ? -0.922 2.761 2.200 1.00 98.88 181 GLU A CA 1
ATOM 1463 C C . GLU A 1 181 ? 0.484 3.263 2.555 1.00 98.88 181 GLU A C 1
ATOM 1465 O O . GLU A 1 181 ? 1.203 3.816 1.734 1.00 98.88 181 GLU A O 1
ATOM 1470 N N . ASP A 1 182 ? 0.892 3.081 3.808 1.00 98.88 182 ASP A N 1
ATOM 1471 C CA . ASP A 1 182 ? 2.233 3.405 4.292 1.00 98.88 182 ASP A CA 1
ATOM 1472 C C . ASP A 1 182 ? 3.315 2.553 3.608 1.00 98.88 182 ASP A C 1
ATOM 1474 O O . ASP A 1 182 ? 4.322 3.098 3.153 1.00 98.88 182 ASP A O 1
ATOM 1478 N N . VAL A 1 183 ? 3.107 1.234 3.496 1.00 98.81 183 VAL A N 1
ATOM 1479 C CA . VAL A 1 183 ? 4.060 0.364 2.785 1.00 98.81 183 VAL A CA 1
ATOM 1480 C C . VAL A 1 183 ? 4.030 0.604 1.276 1.00 98.81 183 VAL A C 1
ATOM 1482 O O . VAL A 1 183 ? 5.100 0.716 0.683 1.00 98.81 183 VAL A O 1
ATOM 1485 N N . ASP A 1 184 ? 2.848 0.801 0.693 1.00 98.81 184 ASP A N 1
ATOM 1486 C CA . ASP A 1 184 ? 2.682 0.977 -0.748 1.00 98.81 184 ASP A CA 1
ATOM 1487 C C . ASP A 1 184 ? 3.360 2.265 -1.248 1.00 98.81 184 ASP A C 1
ATOM 1489 O O . ASP A 1 184 ? 4.188 2.234 -2.161 1.00 98.81 184 ASP A O 1
ATOM 1493 N N . ILE A 1 185 ? 3.162 3.400 -0.557 1.00 98.88 185 ILE A N 1
ATOM 1494 C CA . ILE A 1 185 ? 3.887 4.651 -0.856 1.00 98.88 185 ILE A CA 1
ATOM 1495 C C . ILE A 1 185 ? 5.403 4.429 -0.768 1.00 98.88 185 ILE A C 1
ATOM 1497 O O . ILE A 1 185 ? 6.156 4.842 -1.653 1.00 98.88 185 ILE A O 1
ATOM 1501 N N . PHE A 1 186 ? 5.869 3.776 0.299 1.00 98.88 186 PHE A N 1
ATOM 1502 C CA . PHE A 1 186 ? 7.293 3.530 0.508 1.00 98.88 186 PHE A CA 1
ATOM 1503 C C . PHE A 1 186 ? 7.905 2.663 -0.601 1.00 98.88 186 PHE A C 1
ATOM 1505 O O . PHE A 1 186 ? 9.012 2.951 -1.081 1.00 98.88 186 PHE A O 1
ATOM 1512 N N . ASP A 1 187 ? 7.215 1.601 -1.008 1.00 98.75 187 ASP A N 1
ATOM 1513 C CA . ASP A 1 187 ? 7.705 0.695 -2.033 1.00 98.75 187 ASP A CA 1
ATOM 1514 C C . ASP A 1 187 ? 7.602 1.307 -3.431 1.00 98.75 187 ASP A C 1
ATOM 1516 O O . ASP A 1 187 ? 8.601 1.263 -4.157 1.00 98.75 187 ASP A O 1
ATOM 1520 N N . LEU A 1 188 ? 6.524 2.015 -3.777 1.00 98.75 188 LEU A N 1
ATOM 1521 C CA . LEU A 1 188 ? 6.415 2.759 -5.037 1.00 98.75 188 LEU A CA 1
ATOM 1522 C C . LEU A 1 188 ? 7.527 3.806 -5.189 1.00 98.75 188 LEU A C 1
ATOM 1524 O O . LEU A 1 188 ? 8.196 3.845 -6.226 1.00 98.75 188 LEU A O 1
ATOM 1528 N N . GLU A 1 189 ? 7.844 4.578 -4.144 1.00 98.62 189 GLU A N 1
ATOM 1529 C CA . GLU A 1 189 ? 8.977 5.516 -4.163 1.00 98.62 189 GLU A CA 1
ATOM 1530 C C . GLU A 1 189 ? 10.323 4.819 -4.415 1.00 98.62 189 GLU A C 1
ATOM 1532 O O . GLU A 1 189 ? 11.231 5.380 -5.047 1.00 98.62 189 GLU A O 1
ATOM 1537 N N . LYS A 1 190 ? 10.494 3.593 -3.909 1.00 98.38 190 LYS A N 1
ATOM 1538 C CA . LYS A 1 190 ? 11.690 2.775 -4.153 1.00 98.38 190 LYS A CA 1
ATOM 1539 C C . LYS A 1 190 ? 11.694 2.184 -5.557 1.00 98.38 190 LYS A C 1
ATOM 1541 O O . LYS A 1 190 ? 12.772 2.098 -6.149 1.00 98.38 190 LYS A O 1
ATOM 1546 N N . LEU A 1 191 ? 10.545 1.768 -6.083 1.00 97.62 191 LEU A N 1
ATOM 1547 C CA . LEU A 1 191 ? 10.409 1.222 -7.430 1.00 97.62 191 LEU A CA 1
ATOM 1548 C C . LEU A 1 191 ? 10.668 2.301 -8.482 1.00 97.62 191 LEU A C 1
ATOM 1550 O O . LEU A 1 191 ? 11.484 2.070 -9.371 1.00 97.62 191 LEU A O 1
ATOM 1554 N N . ILE A 1 192 ? 10.096 3.499 -8.324 1.00 97.62 192 ILE A N 1
ATOM 1555 C CA . ILE A 1 192 ? 10.308 4.659 -9.210 1.00 97.62 192 ILE A CA 1
ATOM 1556 C C . ILE A 1 192 ? 11.803 4.974 -9.376 1.00 97.62 192 ILE A C 1
ATOM 1558 O O . ILE A 1 192 ? 12.256 5.279 -10.474 1.00 97.62 192 ILE A O 1
ATOM 1562 N N . LYS A 1 193 ? 12.603 4.840 -8.310 1.00 95.88 193 LYS A N 1
ATOM 1563 C CA . LYS A 1 193 ? 14.063 5.072 -8.346 1.00 95.88 193 LYS A CA 1
ATOM 1564 C C . LYS A 1 193 ? 14.857 3.965 -9.057 1.00 95.88 193 LYS A C 1
ATOM 1566 O O . LYS A 1 193 ? 16.043 4.155 -9.318 1.00 95.88 193 LYS A O 1
ATOM 1571 N N . LYS A 1 194 ? 14.251 2.801 -9.312 1.00 91.38 194 LYS A N 1
ATOM 1572 C CA . LYS A 1 194 ? 14.895 1.603 -9.887 1.00 91.38 194 LYS A CA 1
ATOM 1573 C C . LYS A 1 194 ? 14.525 1.342 -11.348 1.00 91.38 194 LYS A C 1
ATOM 1575 O O . LYS A 1 194 ? 15.123 0.455 -11.960 1.00 91.38 194 LYS A O 1
ATOM 1580 N N . VAL A 1 195 ? 13.535 2.051 -11.878 1.00 92.38 195 VAL A N 1
ATOM 1581 C CA . VAL A 1 195 ? 13.060 1.906 -13.257 1.00 92.38 195 VAL A CA 1
ATOM 1582 C C . VAL A 1 195 ? 13.498 3.105 -14.099 1.00 92.38 195 VAL A C 1
ATOM 1584 O O . VAL A 1 195 ? 13.685 4.199 -13.572 1.00 92.38 195 VAL A O 1
ATOM 1587 N N . GLU A 1 196 ? 13.682 2.906 -15.404 1.00 91.75 196 GLU A N 1
ATOM 1588 C CA . GLU A 1 196 ? 14.079 3.977 -16.333 1.00 91.75 196 GLU A CA 1
ATOM 1589 C C . GLU A 1 196 ? 12.997 4.252 -17.381 1.00 91.75 196 GLU A C 1
ATOM 1591 O O . GLU A 1 196 ? 12.943 5.346 -17.948 1.00 91.75 196 GLU A O 1
ATOM 1596 N N . ASN A 1 197 ? 12.125 3.275 -17.639 1.00 91.75 197 ASN A N 1
ATOM 1597 C CA . ASN A 1 197 ? 11.041 3.408 -18.591 1.00 91.75 197 ASN A CA 1
ATOM 1598 C C . ASN A 1 197 ? 10.048 4.492 -18.123 1.00 91.75 197 ASN A C 1
ATOM 1600 O O . ASN A 1 197 ? 9.371 4.307 -17.107 1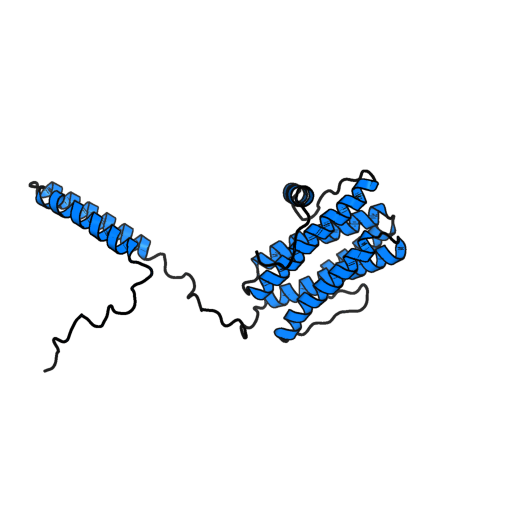.00 91.75 197 ASN A O 1
ATOM 1604 N N . PRO A 1 198 ? 9.905 5.602 -18.870 1.00 92.62 198 PRO A N 1
ATOM 1605 C CA . PRO A 1 198 ? 9.093 6.739 -18.443 1.00 92.62 198 PRO A CA 1
ATOM 1606 C C . PRO A 1 198 ? 7.605 6.400 -18.324 1.00 92.62 198 PRO A C 1
ATOM 1608 O O . PRO A 1 198 ? 6.907 7.013 -17.522 1.00 92.62 198 PRO A O 1
ATOM 1611 N N . VAL A 1 199 ? 7.122 5.420 -19.090 1.00 92.19 199 VAL A N 1
ATOM 1612 C CA . VAL A 1 199 ? 5.726 4.974 -19.045 1.00 92.19 199 VAL A CA 1
ATOM 1613 C C . VAL A 1 199 ? 5.464 4.179 -17.762 1.00 92.19 199 VAL A C 1
ATOM 1615 O O . VAL A 1 199 ? 4.470 4.429 -17.091 1.00 92.19 199 VAL A O 1
ATOM 1618 N N . VAL A 1 200 ? 6.389 3.300 -17.362 1.00 94.50 200 VAL A N 1
ATOM 1619 C CA . VAL A 1 200 ? 6.297 2.571 -16.081 1.00 94.50 200 VAL A CA 1
ATOM 1620 C C . VAL A 1 200 ? 6.426 3.530 -14.894 1.00 94.50 200 VAL A C 1
ATOM 1622 O O . VAL A 1 200 ? 5.652 3.437 -13.945 1.00 94.50 200 VAL A O 1
ATOM 1625 N N . ILE A 1 201 ? 7.357 4.493 -14.965 1.00 95.94 201 ILE A N 1
ATOM 1626 C CA . ILE A 1 201 ? 7.505 5.547 -13.945 1.00 95.94 201 ILE A CA 1
ATOM 1627 C C . ILE A 1 201 ? 6.191 6.306 -13.764 1.00 95.94 201 ILE A C 1
ATOM 1629 O O . ILE A 1 201 ? 5.760 6.513 -12.633 1.00 95.94 201 ILE A O 1
ATOM 1633 N N . GLN A 1 202 ? 5.553 6.712 -14.864 1.00 95.38 202 GLN A N 1
ATOM 1634 C CA . GLN A 1 202 ? 4.303 7.459 -14.806 1.00 95.38 202 GLN A CA 1
ATOM 1635 C C . GLN A 1 202 ? 3.184 6.657 -14.133 1.00 95.38 202 GLN A C 1
ATOM 1637 O O . GLN A 1 202 ? 2.430 7.224 -13.343 1.00 95.38 202 GLN A O 1
ATOM 1642 N N . SER A 1 203 ? 3.088 5.357 -14.404 1.00 96.25 203 SER A N 1
ATOM 1643 C CA . SER A 1 203 ? 2.086 4.503 -13.764 1.00 96.25 203 SER A CA 1
ATOM 1644 C C . SER A 1 203 ? 2.361 4.315 -12.274 1.00 96.25 203 SER A C 1
ATOM 1646 O O . SER A 1 203 ? 1.439 4.467 -11.482 1.00 96.25 203 SER A O 1
ATOM 1648 N N . PHE A 1 204 ? 3.613 4.116 -11.852 1.00 98.00 204 PHE A N 1
ATOM 1649 C CA . PHE A 1 204 ? 3.935 4.068 -10.418 1.00 98.00 204 PHE A CA 1
ATOM 1650 C C . PHE A 1 204 ? 3.689 5.402 -9.704 1.00 98.00 204 PHE A C 1
ATOM 1652 O O . PHE A 1 204 ? 3.202 5.407 -8.583 1.00 98.00 204 PHE A O 1
ATOM 1659 N N . GLN A 1 205 ? 3.950 6.540 -10.351 1.00 97.69 205 GLN A N 1
ATOM 1660 C CA . GLN A 1 205 ? 3.610 7.858 -9.796 1.00 97.69 205 GLN A CA 1
ATOM 1661 C C . GLN A 1 205 ? 2.095 8.078 -9.686 1.00 97.69 205 GLN A C 1
ATOM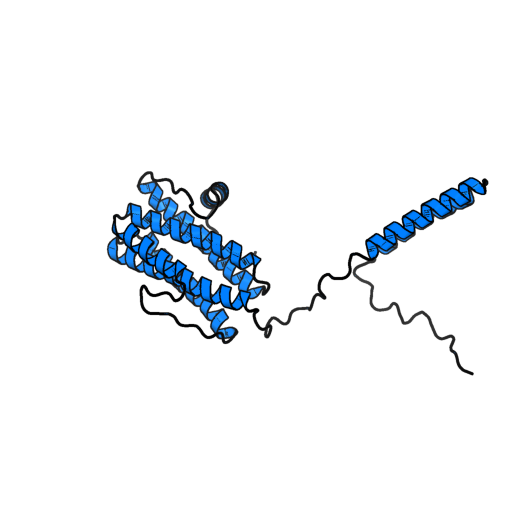 1663 O O . GLN A 1 205 ? 1.633 8.800 -8.800 1.00 97.69 205 GLN A O 1
ATOM 1668 N N . PHE A 1 206 ? 1.320 7.496 -10.605 1.00 97.50 206 PHE A N 1
ATOM 1669 C CA . PHE A 1 206 ? -0.136 7.517 -10.543 1.00 97.50 206 PHE A CA 1
ATOM 1670 C C . PHE A 1 206 ? -0.655 6.705 -9.351 1.00 97.50 206 PHE A C 1
ATOM 1672 O O . PHE A 1 206 ? -1.444 7.257 -8.583 1.00 97.50 206 PHE A O 1
ATOM 1679 N N . LEU A 1 207 ? -0.168 5.470 -9.176 1.00 98.44 207 LEU A N 1
ATOM 1680 C CA . LEU A 1 207 ? -0.461 4.623 -8.013 1.00 98.44 207 LEU A CA 1
ATOM 1681 C C . LEU A 1 207 ? -0.086 5.355 -6.719 1.00 98.44 207 LEU A C 1
ATOM 1683 O O . LEU A 1 207 ? -0.959 5.640 -5.915 1.00 98.44 207 LEU A O 1
ATOM 1687 N N . GLU A 1 208 ? 1.151 5.848 -6.598 1.00 98.62 208 GLU A N 1
ATOM 1688 C CA . GLU A 1 208 ? 1.653 6.496 -5.373 1.00 98.62 208 GLU A CA 1
ATOM 1689 C C . GLU A 1 208 ? 0.812 7.728 -4.988 1.00 98.62 208 GLU A C 1
ATOM 1691 O O . GLU A 1 208 ? 0.547 8.003 -3.816 1.00 98.62 208 GLU A O 1
ATOM 1696 N N . CYS A 1 209 ? 0.352 8.485 -5.988 1.00 98.50 209 CYS A N 1
ATOM 1697 C CA . CYS A 1 209 ? -0.588 9.583 -5.787 1.00 98.50 209 CYS A CA 1
ATOM 1698 C C . CYS A 1 209 ? -1.929 9.117 -5.210 1.00 98.50 209 CYS A C 1
ATOM 1700 O O . CYS A 1 209 ? -2.485 9.776 -4.321 1.00 98.50 209 CYS A O 1
ATOM 1702 N N . ALA A 1 210 ? -2.464 8.005 -5.712 1.00 98.25 210 ALA A N 1
ATOM 1703 C CA . ALA A 1 210 ? -3.700 7.426 -5.216 1.00 98.25 210 ALA A CA 1
ATOM 1704 C C . ALA A 1 210 ? -3.527 6.890 -3.786 1.00 98.25 210 ALA A C 1
ATOM 1706 O O . ALA A 1 210 ? -4.328 7.264 -2.926 1.00 98.25 210 ALA A O 1
ATOM 1707 N N . SER A 1 211 ? -2.429 6.196 -3.486 1.00 98.75 211 SER A N 1
ATOM 1708 C CA . SER A 1 211 ? -2.118 5.675 -2.146 1.00 98.75 211 SER A CA 1
ATOM 1709 C C . SER A 1 211 ? -2.014 6.802 -1.111 1.00 98.75 211 SER A C 1
ATOM 1711 O O . SER A 1 211 ? -2.567 6.742 -0.010 1.00 98.75 211 SER A O 1
ATOM 1713 N N . ARG A 1 212 ? -1.426 7.956 -1.477 1.00 98.88 212 ARG A N 1
ATOM 1714 C CA . ARG A 1 212 ? -1.463 9.161 -0.618 1.00 98.88 212 ARG A CA 1
ATOM 1715 C C . ARG A 1 212 ? -2.896 9.630 -0.344 1.00 98.88 212 ARG A C 1
ATOM 1717 O O . ARG A 1 212 ? -3.211 10.103 0.753 1.00 98.88 212 ARG A O 1
ATOM 1724 N N . ASN A 1 213 ? -3.796 9.562 -1.322 1.00 98.75 213 ASN A N 1
ATOM 1725 C CA . ASN A 1 213 ? -5.204 9.924 -1.134 1.00 98.75 213 ASN A CA 1
ATOM 1726 C C . ASN A 1 213 ? -5.954 8.931 -0.240 1.00 98.75 213 ASN A C 1
ATOM 1728 O O . ASN A 1 213 ? -6.774 9.355 0.587 1.00 98.75 213 ASN A O 1
ATOM 1732 N N . HIS A 1 214 ? -5.658 7.644 -0.369 1.00 98.75 214 HIS A N 1
ATOM 1733 C CA . HIS A 1 214 ? -6.197 6.597 0.487 1.00 98.75 214 HIS A CA 1
ATOM 1734 C C . HIS A 1 214 ? -5.679 6.713 1.921 1.00 98.75 214 HIS A C 1
ATOM 1736 O O . HIS A 1 214 ? -6.484 6.688 2.852 1.00 98.75 214 HIS A O 1
ATOM 1742 N N . MET A 1 215 ? -4.391 7.017 2.114 1.00 98.81 215 MET A N 1
ATOM 1743 C CA . MET A 1 215 ? -3.801 7.325 3.423 1.00 98.81 215 MET A CA 1
ATOM 1744 C C . MET A 1 215 ? -4.583 8.439 4.128 1.00 98.81 215 MET A C 1
ATOM 1746 O O . MET A 1 215 ? -5.000 8.296 5.280 1.00 98.81 215 MET A O 1
ATOM 1750 N N . ARG A 1 216 ? -4.885 9.540 3.423 1.00 98.69 216 ARG A N 1
ATOM 1751 C CA . ARG A 1 216 ? -5.734 10.614 3.973 1.00 98.69 216 ARG A CA 1
ATOM 1752 C C . ARG A 1 216 ? -7.132 10.106 4.339 1.00 98.69 216 ARG A C 1
ATOM 1754 O O . ARG A 1 216 ? -7.705 10.558 5.330 1.00 98.69 216 ARG A O 1
ATOM 1761 N N . ALA A 1 217 ? -7.711 9.200 3.551 1.00 98.50 217 ALA A N 1
ATOM 1762 C CA . ALA A 1 217 ? -9.033 8.635 3.813 1.00 98.50 217 ALA A CA 1
ATOM 1763 C C . ALA A 1 217 ? -9.057 7.714 5.041 1.00 98.50 217 ALA A C 1
ATOM 1765 O O . ALA A 1 217 ? -9.955 7.860 5.877 1.00 98.50 217 ALA A O 1
ATOM 1766 N N . PHE A 1 218 ? -8.066 6.835 5.197 1.00 98.75 218 PHE A N 1
ATOM 1767 C CA . PHE A 1 218 ? -7.925 6.003 6.388 1.00 98.75 218 PHE A CA 1
ATOM 1768 C C . PHE A 1 218 ? -7.621 6.836 7.628 1.00 98.75 218 PHE A C 1
ATOM 1770 O O . PHE A 1 218 ? -8.266 6.631 8.654 1.00 98.75 218 PHE A O 1
ATOM 1777 N N . ASN A 1 219 ? -6.759 7.852 7.526 1.00 98.25 219 ASN A N 1
ATOM 1778 C CA . ASN A 1 219 ? -6.481 8.755 8.642 1.00 98.25 219 ASN A CA 1
ATOM 1779 C C . ASN A 1 219 ? -7.737 9.514 9.112 1.00 98.25 219 ASN A C 1
ATOM 1781 O O . ASN A 1 219 ? -7.985 9.609 10.311 1.00 98.25 219 ASN A O 1
ATOM 1785 N N . ARG A 1 220 ? -8.599 9.977 8.190 1.00 97.56 220 ARG A N 1
ATOM 1786 C CA . ARG A 1 220 ? -9.921 10.540 8.548 1.00 97.56 220 ARG A CA 1
ATOM 1787 C C . ARG A 1 220 ? -10.854 9.518 9.207 1.00 97.56 220 ARG A C 1
ATOM 1789 O O . ARG A 1 220 ? -11.738 9.893 9.971 1.00 97.56 220 ARG A O 1
ATOM 1796 N N . GLY A 1 221 ? -10.713 8.236 8.877 1.00 97.56 221 GLY A N 1
ATOM 1797 C CA . GLY A 1 221 ? -11.419 7.159 9.569 1.00 97.56 221 GLY A CA 1
ATOM 1798 C C . GLY A 1 221 ? -10.917 6.996 11.002 1.00 97.56 221 GLY A C 1
ATOM 1799 O O . GLY A 1 221 ? -11.718 6.980 11.932 1.00 97.56 221 GLY A O 1
ATOM 1800 N N . LEU A 1 222 ? -9.596 6.937 11.177 1.00 98.50 222 LEU A N 1
ATOM 1801 C CA . LEU A 1 222 ? -8.927 6.779 12.470 1.00 98.50 222 LEU A CA 1
ATOM 1802 C C . LEU A 1 222 ? -9.205 7.939 13.430 1.00 98.50 222 LEU A C 1
ATOM 1804 O O . LEU A 1 222 ? -9.454 7.701 14.611 1.00 98.50 222 LEU A O 1
ATOM 1808 N N . SER A 1 223 ? -9.277 9.174 12.927 1.00 96.81 223 SER A N 1
ATOM 1809 C CA . SER A 1 223 ? -9.570 10.347 13.757 1.00 96.81 223 SER A CA 1
ATOM 1810 C C . SER A 1 223 ? -10.955 10.298 14.412 1.00 96.81 223 SER A C 1
ATOM 1812 O O . SER A 1 223 ? -11.183 10.978 15.403 1.00 96.81 223 SER A O 1
ATOM 1814 N N . ARG A 1 224 ? -11.895 9.486 13.901 1.00 96.00 224 ARG A N 1
ATOM 1815 C CA . ARG A 1 224 ? -13.205 9.263 14.548 1.00 96.00 224 ARG A CA 1
ATOM 1816 C C . ARG A 1 224 ? -13.113 8.429 15.830 1.00 96.00 224 ARG A C 1
ATOM 1818 O O . ARG A 1 224 ? -14.084 8.380 16.578 1.00 96.00 224 ARG A O 1
ATOM 1825 N N . TYR A 1 225 ? -11.981 7.767 16.046 1.00 97.56 225 TYR A N 1
ATOM 1826 C CA . TYR A 1 225 ? -11.652 6.998 17.246 1.00 97.56 225 TYR A CA 1
ATOM 1827 C C . TYR A 1 225 ? -10.590 7.706 18.099 1.00 97.56 225 TYR A C 1
ATOM 1829 O O . TYR A 1 225 ? -9.963 7.052 18.930 1.00 97.56 225 TYR A O 1
ATOM 1837 N N . ASP A 1 226 ? -10.336 8.998 17.852 1.00 97.62 226 ASP A N 1
ATOM 1838 C CA . ASP A 1 226 ? -9.256 9.766 18.485 1.00 97.62 226 ASP A CA 1
ATOM 1839 C C . ASP A 1 226 ? -7.887 9.063 18.369 1.00 97.62 226 ASP A C 1
ATOM 1841 O O . ASP A 1 226 ? -7.064 9.093 19.286 1.00 97.62 226 ASP A O 1
ATOM 1845 N N . PHE A 1 227 ? -7.655 8.375 17.241 1.00 98.06 227 PHE A N 1
ATOM 1846 C CA . PHE A 1 227 ? -6.430 7.624 16.990 1.00 98.06 227 PHE A CA 1
ATOM 1847 C C . PHE A 1 227 ? -5.558 8.301 15.931 1.00 98.06 227 PHE A C 1
ATOM 1849 O O . PHE A 1 227 ? -5.983 8.477 14.788 1.00 98.06 227 PHE A O 1
ATOM 1856 N N . ASP A 1 228 ? -4.305 8.574 16.294 1.00 95.69 228 ASP A N 1
ATOM 1857 C CA . ASP A 1 228 ? -3.283 9.098 15.389 1.00 95.69 228 ASP A CA 1
ATOM 1858 C C . ASP A 1 228 ? -2.404 7.964 14.847 1.00 95.69 228 ASP A C 1
ATOM 1860 O O . ASP A 1 228 ? -1.727 7.251 15.597 1.00 95.69 228 ASP A O 1
ATOM 1864 N N . TYR A 1 229 ? -2.382 7.800 13.522 1.00 98.25 229 TYR A N 1
ATOM 1865 C CA . TYR A 1 229 ? -1.525 6.806 12.881 1.00 98.25 229 TYR A CA 1
ATOM 1866 C C . TYR A 1 229 ? -0.041 7.184 13.001 1.00 98.25 229 TYR A C 1
ATOM 1868 O O . TYR A 1 229 ? 0.363 8.308 12.708 1.00 98.25 229 TYR A O 1
ATOM 1876 N N . THR A 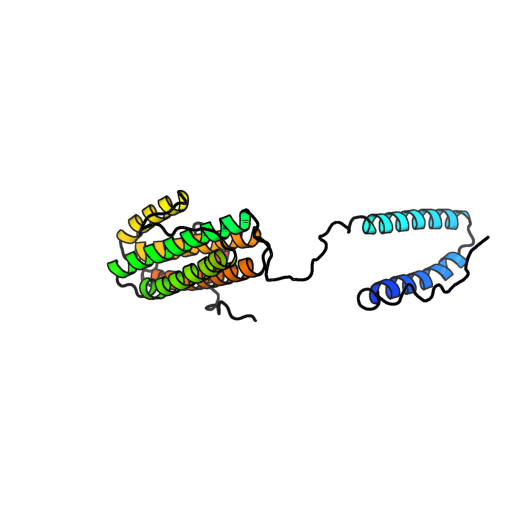1 230 ? 0.791 6.223 13.408 1.00 98.06 230 THR A N 1
ATOM 1877 C CA . THR A 1 230 ? 2.254 6.354 13.383 1.00 98.06 230 THR A CA 1
ATOM 1878 C C . THR A 1 230 ? 2.793 5.500 12.239 1.00 98.06 230 THR A C 1
ATOM 1880 O O . THR A 1 230 ? 2.525 4.295 12.246 1.00 98.06 230 THR A O 1
ATOM 1883 N N . PRO A 1 231 ? 3.541 6.079 11.281 1.00 98.56 231 PRO A N 1
ATOM 1884 C CA . PRO A 1 231 ? 4.004 5.332 10.128 1.00 98.56 231 PRO A CA 1
ATOM 1885 C C . PRO A 1 231 ? 5.109 4.353 10.526 1.00 98.56 231 PRO A C 1
ATOM 1887 O O . PRO A 1 231 ? 5.911 4.614 11.428 1.00 98.56 231 PRO A O 1
ATOM 1890 N N . LYS A 1 232 ? 5.112 3.209 9.852 1.00 98.31 232 LYS A N 1
ATOM 1891 C CA . LYS A 1 232 ? 6.051 2.100 10.001 1.00 98.31 232 LYS A CA 1
ATOM 1892 C C . LYS A 1 232 ? 7.093 2.088 8.882 1.00 98.31 232 LYS A C 1
ATOM 1894 O O . LYS A 1 232 ? 8.193 1.598 9.131 1.00 98.31 232 LYS A O 1
ATOM 1899 N N . TYR A 1 233 ? 6.765 2.615 7.697 1.00 98.62 233 TYR A N 1
ATOM 1900 C CA . TYR A 1 233 ? 7.630 2.571 6.515 1.00 98.62 233 TYR A CA 1
ATOM 1901 C C . TYR A 1 233 ? 8.039 3.971 6.051 1.00 98.62 233 TYR A C 1
ATOM 1903 O O . TYR A 1 233 ? 9.234 4.284 6.045 1.00 98.62 233 TYR A O 1
ATOM 1911 N N . ILE A 1 234 ? 7.077 4.840 5.727 1.00 98.75 234 ILE A N 1
ATOM 1912 C CA . ILE A 1 234 ? 7.365 6.240 5.402 1.00 98.75 234 ILE A CA 1
ATOM 1913 C C . ILE A 1 234 ? 7.804 7.016 6.644 1.00 98.75 234 ILE A C 1
ATOM 1915 O O . ILE A 1 234 ? 7.541 6.653 7.794 1.00 98.75 234 ILE A O 1
ATOM 1919 N N . THR A 1 235 ? 8.493 8.135 6.431 1.00 98.69 235 THR A N 1
ATOM 1920 C CA . THR A 1 235 ? 8.923 8.962 7.563 1.00 98.69 235 THR A CA 1
ATOM 1921 C C . THR A 1 235 ? 7.737 9.687 8.201 1.00 98.69 235 THR A C 1
ATOM 1923 O O . THR A 1 235 ? 6.756 10.029 7.540 1.00 98.69 235 THR A O 1
ATOM 1926 N N . LYS A 1 236 ? 7.850 10.020 9.493 1.00 98.44 236 LYS A N 1
ATOM 1927 C CA . LYS A 1 236 ? 6.840 10.838 10.183 1.00 98.44 236 LYS A CA 1
ATOM 1928 C C . LYS A 1 236 ? 6.596 12.183 9.486 1.00 98.44 236 LYS A C 1
ATOM 1930 O O . LYS A 1 236 ? 5.449 12.607 9.391 1.00 98.44 236 LYS A O 1
ATOM 1935 N N . ASN A 1 237 ? 7.654 12.830 8.993 1.00 98.56 237 ASN A N 1
ATOM 1936 C CA . ASN A 1 237 ? 7.538 14.107 8.286 1.00 98.56 237 ASN A CA 1
ATOM 1937 C C . ASN A 1 237 ? 6.761 13.943 6.977 1.00 98.56 237 ASN A C 1
ATOM 1939 O O . ASN A 1 237 ? 5.853 14.719 6.713 1.00 98.56 237 ASN A O 1
ATOM 1943 N N . GLN A 1 238 ? 7.062 12.899 6.206 1.00 98.69 238 GLN A N 1
ATOM 1944 C CA . GLN A 1 238 ? 6.358 12.598 4.961 1.00 98.69 238 GLN A CA 1
ATOM 1945 C C . GLN A 1 238 ? 4.874 12.305 5.204 1.00 98.69 238 GLN A C 1
ATOM 1947 O O . GLN A 1 238 ? 4.025 12.861 4.514 1.00 98.69 238 GLN A O 1
ATOM 1952 N N . LEU A 1 239 ? 4.536 11.517 6.234 1.00 98.75 239 LEU A N 1
ATOM 1953 C CA . LEU A 1 239 ? 3.135 11.327 6.618 1.00 98.75 239 LEU A CA 1
ATOM 1954 C C . LEU A 1 239 ? 2.469 12.672 6.941 1.00 98.75 239 LEU A C 1
ATOM 1956 O O . LEU A 1 239 ? 1.366 12.937 6.477 1.00 98.75 239 LEU A O 1
ATOM 1960 N N . GLN A 1 240 ? 3.129 13.546 7.703 1.00 98.38 240 GLN A N 1
ATOM 1961 C CA . GLN A 1 240 ? 2.584 14.869 8.017 1.00 98.38 240 GLN A CA 1
ATOM 1962 C C . GLN A 1 240 ? 2.388 15.736 6.766 1.00 98.38 240 GLN A C 1
ATOM 1964 O O . GLN A 1 240 ? 1.370 16.413 6.660 1.00 98.38 240 GLN A O 1
ATOM 1969 N N . GLU A 1 241 ? 3.312 15.708 5.809 1.00 98.50 241 GLU A N 1
ATOM 1970 C CA . GLU A 1 241 ? 3.176 16.415 4.528 1.00 98.50 241 GLU A CA 1
ATOM 1971 C C . GLU A 1 241 ? 1.981 15.895 3.714 1.00 98.50 241 GLU A C 1
ATOM 1973 O O . GLU A 1 241 ? 1.192 16.686 3.187 1.00 98.50 241 GLU A O 1
ATOM 1978 N N . ILE A 1 242 ? 1.786 14.574 3.677 1.00 98.62 242 ILE A N 1
ATOM 1979 C CA . ILE A 1 242 ? 0.619 13.943 3.051 1.00 98.62 242 ILE A CA 1
ATOM 1980 C C . ILE A 1 242 ? -0.664 14.406 3.749 1.00 98.62 242 ILE A C 1
ATOM 1982 O O . ILE A 1 242 ? -1.577 14.906 3.099 1.00 98.62 242 ILE A O 1
ATOM 1986 N N . LEU A 1 243 ? -0.742 14.290 5.076 1.00 98.25 243 LEU A N 1
ATOM 1987 C CA . LEU A 1 243 ? -1.962 14.590 5.830 1.00 98.25 243 LEU A CA 1
ATOM 1988 C C . LEU A 1 243 ? -2.321 16.085 5.857 1.00 98.25 243 LEU A C 1
ATOM 1990 O O . LEU A 1 243 ? -3.500 16.414 5.964 1.00 98.25 243 LEU A O 1
ATOM 1994 N N . ASN A 1 244 ? -1.333 16.975 5.734 1.00 97.75 244 ASN A N 1
ATOM 1995 C CA . ASN A 1 244 ? -1.528 18.429 5.736 1.00 97.75 244 ASN A CA 1
ATOM 1996 C C . ASN A 1 244 ? -1.741 19.031 4.337 1.00 97.75 244 ASN A C 1
ATOM 1998 O O . ASN A 1 244 ? -1.884 20.248 4.218 1.00 97.75 244 ASN A O 1
ATOM 2002 N N . SER A 1 245 ? -1.738 18.213 3.282 1.00 96.94 245 SER A N 1
ATOM 2003 C CA . SER A 1 245 ? -2.002 18.653 1.910 1.00 96.94 245 SER A CA 1
ATOM 2004 C C . SER A 1 245 ? -3.393 18.240 1.430 1.00 96.94 245 SER A C 1
ATOM 2006 O O . SER A 1 245 ? -3.990 17.275 1.917 1.00 96.94 245 SER A O 1
ATOM 2008 N N . ASP A 1 246 ? -3.908 18.991 0.454 1.00 96.50 246 ASP A N 1
ATOM 2009 C CA . ASP A 1 246 ? -5.196 18.715 -0.176 1.00 96.50 246 ASP A CA 1
ATOM 2010 C C . ASP A 1 246 ? -5.199 17.375 -0.925 1.00 96.50 246 ASP A C 1
ATOM 2012 O O . ASP A 1 246 ? -4.162 16.836 -1.311 1.00 96.50 246 ASP A O 1
ATOM 2016 N N . HIS A 1 247 ? -6.405 16.865 -1.180 1.00 95.69 247 HIS A N 1
ATOM 2017 C CA . HIS A 1 247 ? -6.609 15.705 -2.039 1.00 95.69 247 HIS A CA 1
ATOM 2018 C C . HIS A 1 247 ? -6.016 15.931 -3.439 1.00 95.69 247 HIS A C 1
ATOM 2020 O O . HIS A 1 247 ? -6.263 16.953 -4.087 1.00 95.69 247 HIS A O 1
ATOM 2026 N N . GLU A 1 248 ? -5.253 14.953 -3.918 1.00 96.56 248 GLU A N 1
ATOM 2027 C CA . GLU A 1 248 ? -4.490 15.054 -5.158 1.00 96.56 248 GLU A CA 1
ATOM 2028 C C . GLU A 1 248 ? -5.305 14.597 -6.373 1.00 96.56 248 GLU A C 1
ATOM 2030 O O . GLU A 1 248 ? -6.124 13.684 -6.290 1.00 96.56 248 GLU A O 1
ATOM 2035 N N . ARG A 1 249 ? -5.057 15.217 -7.534 1.00 94.12 249 ARG A N 1
ATOM 2036 C CA . ARG A 1 249 ? -5.651 14.823 -8.821 1.00 94.12 249 ARG A CA 1
ATOM 2037 C C . ARG A 1 249 ? -4.692 13.911 -9.580 1.00 94.12 249 ARG A C 1
ATOM 2039 O O . ARG A 1 249 ? -3.892 14.386 -10.383 1.00 94.12 249 ARG A O 1
ATOM 2046 N N . CYS A 1 250 ? -4.774 12.618 -9.308 1.00 91.62 250 CYS A N 1
ATOM 2047 C CA . CYS A 1 250 ? -3.895 11.618 -9.906 1.00 91.62 250 CYS A CA 1
ATOM 2048 C C . CYS A 1 250 ? -4.234 11.400 -11.391 1.00 91.62 250 CYS A C 1
ATOM 2050 O O . CYS A 1 250 ? -5.402 11.397 -11.773 1.00 91.62 250 CYS A O 1
ATOM 2052 N N . GLY A 1 251 ? -3.217 11.269 -12.249 1.00 72.56 251 GLY A N 1
ATOM 2053 C CA . GLY A 1 251 ? -3.393 10.966 -13.679 1.00 72.56 251 GLY A CA 1
ATOM 2054 C C . GLY A 1 251 ? -3.745 12.157 -14.583 1.00 72.56 251 GLY A C 1
ATOM 2055 O O . GLY A 1 251 ? -3.793 12.002 -15.802 1.00 72.56 251 GLY A O 1
ATOM 2056 N N . MET A 1 252 ? -3.935 13.361 -14.035 1.00 59.28 252 MET A N 1
ATOM 2057 C CA . MET A 1 252 ? -3.994 14.583 -14.842 1.00 59.28 252 MET A CA 1
ATOM 2058 C C . MET A 1 252 ? -2.580 15.141 -15.002 1.00 59.28 252 MET A C 1
ATOM 2060 O O . MET A 1 252 ? -1.997 15.627 -14.033 1.00 59.28 252 MET A O 1
ATOM 2064 N N . MET A 1 253 ? -2.027 15.087 -16.218 1.00 44.00 253 MET A N 1
ATOM 2065 C CA . MET A 1 253 ? -0.824 15.861 -16.539 1.00 44.00 253 MET A CA 1
ATOM 2066 C C . MET A 1 253 ? -1.111 17.343 -16.237 1.00 44.00 253 MET A C 1
ATOM 2068 O O . MET A 1 253 ? -2.085 17.894 -16.756 1.00 44.00 253 MET A O 1
ATOM 2072 N N . ARG A 1 254 ? -0.307 17.958 -15.364 1.00 41.28 254 ARG A N 1
ATOM 2073 C CA . ARG A 1 254 ? -0.219 19.420 -15.253 1.00 41.28 254 ARG A CA 1
ATOM 2074 C C . ARG A 1 254 ? 0.685 19.965 -16.346 1.00 41.28 254 ARG A C 1
ATOM 2076 O O . ARG A 1 254 ? 1.705 19.300 -16.628 1.00 41.28 254 ARG A O 1
#

Sequence (254 aa):
MIKNELSLSLFFGTIYSDYGGFYSFILTKLKILIPIIKNLSNKNAMKNL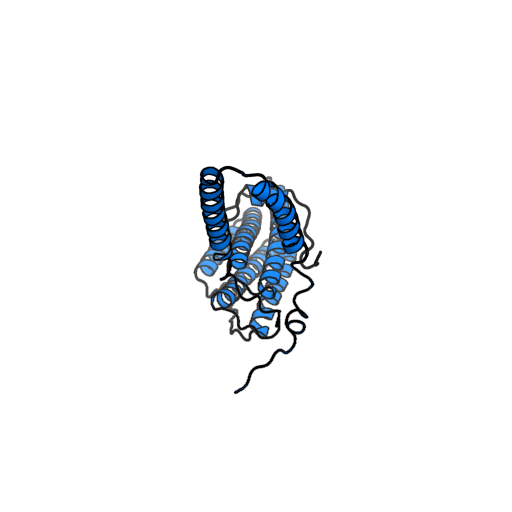LQKMSVLVLISIFSLFNFSCSQVRKTTNLDGQKLTKSEISALLYSLEEEKLAFEVYDLMYEKWGTIQFGNIRQSEEMHIAEVQKHLDHYKIPYQILEKGKYQNAELQQLYNQLVAQGNISELEALKVGATIEDVDIFDLEKLIKKVENPVVIQSFQFLECASRNHMRAFNRGLSRYDFDYTPKYITKNQLQEILNSDHERCGMMR

pLDDT: mean 82.09, std 22.31, range [33.22, 98.94]

Radius of gyration: 30.17 Å; chains: 1; bounding box: 79×64×76 Å